Protein AF-A0A5C2S1X7-F1 (afdb_monomer)

Foldseek 3Di:
DDPVVVVVCVVQVKDQDFLAADLQLLQAAFLLPRPQFDPVQSVVLCPDDPLNCLCCPQLVDTTLNSLVVLLVQQPDPQRDLDQPGDRRSSVCCCVRRVDSRSSSNSVSSVSSLVRQFPRNRSVDDALNVPLVVVVVLVVVVVVVVDPPDDDDRPRGYQDDYNVSSIDTNDDDDDDRDNDDPDDDSPPDDDADKDKFKDWDPAPDPPIWIKIWIDRDPPDPLTDIGTDDPVDDRHRVVRRVVNVVSND

Solvent-accessible surface area (backbone atoms only — not comparable to full-atom values): 14442 Å² total; per-residue (Å²): 134,57,79,66,60,54,53,52,37,60,75,38,35,56,40,80,58,69,67,38,55,24,66,67,30,41,28,65,38,50,48,92,73,41,81,79,34,58,59,73,62,49,53,62,68,64,46,91,42,77,50,49,51,39,39,50,72,47,66,57,50,52,26,37,39,45,38,51,58,57,38,55,45,56,69,53,90,73,59,50,98,41,66,84,40,76,28,69,33,39,43,46,37,32,71,79,42,67,40,79,45,39,44,60,39,38,55,54,43,44,59,54,55,73,44,41,40,65,52,56,29,84,85,56,93,54,66,65,79,47,46,65,62,52,49,53,54,50,51,54,53,42,59,76,75,35,85,88,63,79,83,81,83,79,74,59,51,47,68,74,53,62,70,68,36,49,40,65,76,57,81,87,84,86,78,54,66,56,79,86,80,81,74,87,76,76,83,83,77,89,77,76,68,51,62,41,34,46,36,50,59,56,90,46,99,80,26,48,21,22,23,28,30,44,62,54,89,90,38,88,81,44,45,76,44,72,58,59,87,92,47,74,45,24,36,69,49,11,37,54,50,9,54,65,71,68,110

Organism: NCBI:txid1328759

Structure (mmCIF, N/CA/C/O backbone):
data_AF-A0A5C2S1X7-F1
#
_entry.id   AF-A0A5C2S1X7-F1
#
loop_
_atom_site.group_PDB
_atom_site.id
_atom_site.type_symbol
_atom_site.label_atom_id
_atom_site.label_alt_id
_atom_site.label_comp_id
_atom_site.label_asym_id
_atom_site.label_entity_id
_atom_site.label_seq_id
_atom_site.pdbx_PDB_ins_code
_atom_site.Cartn_x
_atom_site.Cartn_y
_atom_site.Cartn_z
_atom_site.occupancy
_atom_site.B_iso_or_equiv
_atom_site.auth_seq_id
_atom_site.auth_comp_id
_atom_site.auth_asym_id
_atom_site.auth_atom_id
_atom_site.pdbx_PDB_model_num
ATOM 1 N N . MET A 1 1 ? 1.836 -15.176 20.889 1.00 52.31 1 MET A N 1
ATOM 2 C CA . MET A 1 1 ? 3.291 -15.181 20.673 1.00 52.31 1 MET A CA 1
ATOM 3 C C . MET A 1 1 ? 3.962 -15.416 22.010 1.00 52.31 1 MET A C 1
ATOM 5 O O . MET A 1 1 ? 3.646 -14.701 22.959 1.00 52.31 1 MET A O 1
ATOM 9 N N . ASN A 1 2 ? 4.792 -16.448 22.116 1.00 42.66 2 ASN A N 1
ATOM 10 C CA . ASN A 1 2 ? 5.596 -16.699 23.314 1.00 42.66 2 ASN A CA 1
ATOM 11 C C . ASN A 1 2 ? 6.889 -15.850 23.276 1.00 42.66 2 ASN A C 1
ATOM 13 O O . ASN A 1 2 ? 7.245 -15.272 22.250 1.00 42.66 2 ASN A O 1
ATOM 17 N N . ALA A 1 3 ? 7.602 -15.747 24.400 1.00 58.62 3 ALA A N 1
ATOM 18 C CA . ALA A 1 3 ? 8.794 -14.896 24.505 1.00 58.62 3 ALA A CA 1
ATOM 19 C C . ALA A 1 3 ? 9.972 -15.344 23.608 1.00 58.62 3 ALA A C 1
ATOM 21 O O . ALA A 1 3 ? 10.865 -14.548 23.323 1.00 58.62 3 ALA A O 1
ATOM 22 N N . PHE A 1 4 ? 9.990 -16.603 23.163 1.00 53.25 4 PHE A N 1
ATOM 23 C CA . PHE A 1 4 ? 11.035 -17.157 22.298 1.00 53.25 4 PHE A CA 1
ATOM 24 C C . PHE A 1 4 ? 10.853 -16.734 20.830 1.00 53.25 4 PHE A C 1
ATOM 26 O O . PHE A 1 4 ? 11.818 -16.362 20.158 1.00 53.25 4 PHE A O 1
ATOM 33 N N . GLU A 1 5 ? 9.607 -16.713 20.356 1.00 67.31 5 GLU A N 1
ATOM 34 C CA . GLU A 1 5 ? 9.236 -16.245 19.014 1.00 67.31 5 GLU A CA 1
ATOM 35 C C . GLU A 1 5 ? 9.607 -14.767 18.808 1.00 67.31 5 GLU A C 1
ATOM 37 O O . GLU A 1 5 ? 10.174 -14.411 17.776 1.00 67.31 5 GLU A O 1
ATOM 42 N N . LEU A 1 6 ? 9.387 -13.919 19.821 1.00 71.12 6 LEU A N 1
ATOM 43 C CA . LEU A 1 6 ? 9.740 -12.493 19.770 1.00 71.12 6 LEU A CA 1
ATOM 44 C C . LEU A 1 6 ? 11.253 -12.266 19.645 1.00 71.12 6 LEU A C 1
ATOM 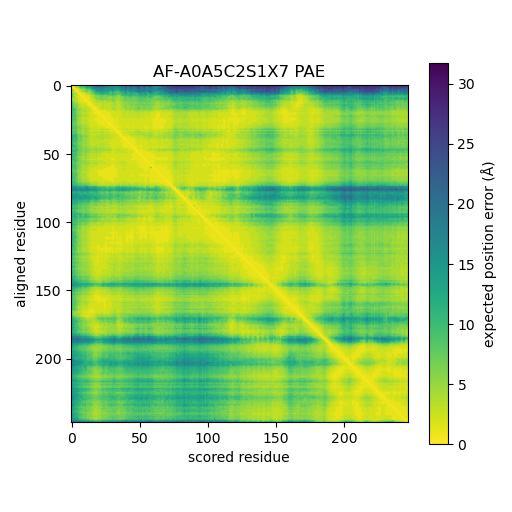46 O O . LEU A 1 6 ? 11.688 -11.516 18.775 1.00 71.12 6 LEU A O 1
ATOM 50 N N . ARG A 1 7 ? 12.064 -12.985 20.433 1.00 77.06 7 ARG A N 1
ATOM 51 C CA . ARG A 1 7 ? 13.536 -12.899 20.352 1.00 77.06 7 ARG A CA 1
ATOM 52 C C . ARG A 1 7 ? 14.070 -13.317 18.986 1.00 77.06 7 ARG A C 1
ATOM 54 O O . ARG A 1 7 ? 15.070 -12.781 18.521 1.00 77.06 7 ARG A O 1
ATOM 61 N N . THR A 1 8 ? 13.412 -14.278 18.343 1.00 83.06 8 THR A N 1
ATOM 62 C CA . THR A 1 8 ? 13.782 -14.732 16.997 1.00 83.06 8 THR A CA 1
ATOM 63 C C . THR A 1 8 ? 13.486 -13.652 15.957 1.00 83.06 8 THR A C 1
ATOM 65 O O . THR A 1 8 ? 14.333 -13.372 15.110 1.00 83.06 8 THR A O 1
ATOM 68 N N . CYS A 1 9 ? 12.327 -12.995 16.060 1.00 84.06 9 CYS A N 1
ATOM 69 C CA . CYS A 1 9 ? 11.961 -11.879 15.186 1.00 84.06 9 CYS A CA 1
ATOM 70 C C . CYS A 1 9 ? 12.939 -10.704 15.320 1.00 84.06 9 CYS A C 1
ATOM 72 O O . CYS A 1 9 ? 13.352 -10.134 14.313 1.00 84.06 9 CYS A O 1
ATOM 74 N N . GLU A 1 10 ? 13.341 -10.369 16.547 1.00 84.62 10 GLU A N 1
ATOM 75 C CA . GLU A 1 10 ? 14.334 -9.322 16.816 1.00 84.62 10 GLU A CA 1
ATOM 76 C C . GLU A 1 10 ? 15.713 -9.695 16.264 1.00 84.62 10 GLU A C 1
ATOM 78 O O . GLU A 1 10 ? 16.326 -8.900 15.555 1.00 84.62 10 GLU A O 1
ATOM 83 N N . LYS A 1 11 ? 16.174 -10.929 16.519 1.00 88.88 11 LYS A N 1
ATOM 84 C CA . LYS A 1 11 ? 17.478 -11.427 16.054 1.00 88.88 11 LYS A CA 1
ATOM 85 C C . LYS A 1 11 ? 17.638 -11.328 14.537 1.00 88.88 11 LYS A C 1
ATOM 87 O O . LYS A 1 11 ? 18.721 -11.003 14.064 1.00 88.88 11 LYS A O 1
ATOM 92 N N . TYR A 1 12 ? 16.584 -11.645 13.788 1.00 90.19 12 TYR A N 1
ATOM 93 C CA . TYR A 1 12 ? 16.609 -11.644 12.324 1.00 90.19 12 TYR A CA 1
ATOM 94 C C . TYR A 1 12 ? 16.050 -10.364 11.704 1.00 90.19 12 TYR A C 1
ATOM 96 O O . TYR A 1 12 ? 15.821 -10.332 10.498 1.00 90.19 12 TYR A O 1
ATOM 104 N N . ASN A 1 13 ? 15.821 -9.329 12.517 1.00 89.50 13 ASN A N 1
ATOM 105 C CA . ASN A 1 13 ? 15.218 -8.064 12.118 1.00 89.50 13 ASN A CA 1
ATOM 106 C C . ASN A 1 13 ? 14.011 -8.265 11.185 1.00 89.50 13 ASN A C 1
ATOM 108 O O . ASN A 1 13 ? 13.970 -7.773 10.058 1.00 89.50 13 ASN A O 1
ATOM 112 N N . LEU A 1 14 ? 13.045 -9.060 11.646 1.00 89.88 14 LEU A N 1
ATOM 113 C CA . LEU A 1 14 ? 11.809 -9.319 10.921 1.00 89.88 14 LEU A CA 1
ATOM 114 C C . LEU A 1 14 ? 10.972 -8.032 10.873 1.00 89.88 14 LEU A C 1
ATOM 116 O O . LEU A 1 14 ? 10.591 -7.491 11.924 1.00 89.88 14 LEU A O 1
ATOM 120 N N . ARG A 1 15 ? 10.668 -7.551 9.666 1.00 88.81 15 ARG A N 1
ATOM 121 C CA . ARG A 1 15 ? 9.854 -6.348 9.434 1.00 88.81 15 ARG A CA 1
ATOM 122 C C . ARG A 1 15 ? 8.882 -6.564 8.278 1.00 88.81 15 ARG A C 1
ATOM 124 O O . ARG A 1 15 ? 9.199 -7.342 7.377 1.00 88.81 15 ARG A O 1
ATOM 131 N N . PRO A 1 16 ? 7.698 -5.934 8.307 1.00 89.00 16 PRO A N 1
ATOM 132 C CA . PRO A 1 16 ? 6.882 -5.845 7.114 1.00 89.00 16 PRO A CA 1
ATOM 133 C C . PRO A 1 16 ? 7.589 -4.930 6.105 1.00 89.00 16 PRO A C 1
ATOM 135 O O . PRO A 1 16 ? 7.833 -3.767 6.406 1.00 89.00 16 PRO A O 1
ATOM 138 N N . GLU A 1 17 ? 7.927 -5.453 4.931 1.00 89.38 17 GLU A N 1
ATOM 139 C CA . GLU A 1 17 ? 8.670 -4.733 3.896 1.00 89.38 17 GLU A CA 1
ATOM 140 C C . GLU A 1 17 ? 7.988 -4.888 2.540 1.00 89.38 17 GLU A C 1
ATOM 142 O O . GLU A 1 17 ? 7.665 -5.991 2.090 1.00 89.38 17 GLU A O 1
ATOM 147 N N . GLY A 1 18 ? 7.775 -3.752 1.885 1.00 90.75 18 GLY A N 1
ATOM 148 C CA . GLY A 1 18 ? 7.074 -3.662 0.614 1.00 90.75 18 GLY A CA 1
ATOM 149 C C . GLY A 1 18 ? 6.772 -2.216 0.237 1.00 90.75 18 GLY A C 1
ATOM 150 O O . GLY A 1 18 ? 6.670 -1.327 1.092 1.00 90.75 18 GLY A O 1
ATOM 151 N N . ILE A 1 19 ? 6.627 -1.981 -1.066 1.00 93.06 19 ILE A N 1
ATOM 152 C CA . ILE A 1 19 ? 6.236 -0.672 -1.600 1.00 93.06 19 ILE A CA 1
ATOM 153 C C . ILE A 1 19 ? 4.756 -0.419 -1.285 1.00 93.06 19 ILE A C 1
ATOM 155 O O . ILE A 1 19 ? 4.421 0.614 -0.707 1.00 93.06 19 ILE A O 1
ATOM 159 N N . ALA A 1 20 ? 3.896 -1.392 -1.597 1.00 95.75 20 ALA A N 1
ATOM 160 C CA . ALA A 1 20 ? 2.469 -1.379 -1.298 1.00 95.75 20 ALA A CA 1
ATOM 161 C C . ALA A 1 20 ? 1.962 -2.785 -0.948 1.00 95.75 20 ALA A C 1
ATOM 163 O O . ALA A 1 20 ? 2.575 -3.794 -1.306 1.00 95.75 20 ALA A O 1
ATOM 164 N N . PHE A 1 21 ? 0.817 -2.855 -0.271 1.00 95.81 21 PHE A N 1
ATOM 165 C CA . PHE A 1 21 ? 0.207 -4.108 0.167 1.00 95.81 21 PHE A CA 1
ATOM 166 C C . PHE A 1 21 ? -1.257 -4.170 -0.254 1.00 95.81 21 PHE A C 1
ATOM 168 O O . PHE A 1 21 ? -1.959 -3.161 -0.274 1.00 95.81 21 PHE A O 1
ATOM 175 N N . SER A 1 22 ? -1.731 -5.374 -0.566 1.00 96.19 22 SER A N 1
ATOM 176 C CA . SER A 1 22 ? -3.148 -5.602 -0.841 1.00 96.19 22 SER A CA 1
ATOM 177 C C . SER A 1 22 ? -4.020 -5.228 0.362 1.00 96.19 22 SER A C 1
ATOM 179 O O . SER A 1 22 ? -3.591 -5.299 1.519 1.00 96.19 22 SER A O 1
ATOM 181 N N . ARG A 1 23 ? -5.287 -4.885 0.098 1.00 95.44 23 ARG A N 1
ATOM 182 C CA . ARG A 1 23 ? -6.260 -4.557 1.152 1.00 95.44 23 ARG A CA 1
ATOM 183 C C . ARG A 1 23 ? -6.410 -5.675 2.169 1.00 95.44 23 ARG A C 1
ATOM 185 O O . ARG A 1 23 ? -6.520 -5.388 3.356 1.00 95.44 23 ARG A O 1
ATOM 192 N N . ASP A 1 24 ? -6.370 -6.923 1.723 1.00 96.50 24 ASP A N 1
ATOM 193 C CA . ASP A 1 24 ? -6.496 -8.082 2.602 1.00 96.50 24 ASP A CA 1
ATOM 194 C C . ASP A 1 24 ? -5.349 -8.150 3.612 1.00 96.50 24 ASP A C 1
ATOM 196 O O . ASP A 1 24 ? -5.589 -8.361 4.804 1.00 96.50 24 ASP A O 1
ATOM 200 N N . ILE A 1 25 ? -4.116 -7.878 3.171 1.00 96.75 25 ILE A N 1
ATOM 201 C CA . ILE A 1 25 ? -2.950 -7.783 4.057 1.00 96.75 25 ILE A CA 1
ATOM 202 C C . ILE A 1 25 ? -3.122 -6.621 5.035 1.00 96.75 25 ILE A C 1
ATOM 204 O O . ILE A 1 25 ? -3.069 -6.844 6.245 1.00 96.75 25 ILE A O 1
ATOM 208 N N . VAL A 1 26 ? -3.381 -5.407 4.534 1.00 96.81 26 VAL A N 1
ATOM 209 C CA . VAL A 1 26 ? -3.517 -4.199 5.370 1.00 96.81 26 VAL A CA 1
ATOM 210 C C . VAL A 1 26 ? -4.592 -4.395 6.440 1.00 96.81 26 VAL A C 1
ATOM 212 O O . VAL A 1 26 ? -4.354 -4.151 7.621 1.00 96.81 26 VAL A O 1
ATOM 215 N N . ARG A 1 27 ? -5.763 -4.909 6.054 1.00 97.69 27 ARG A N 1
ATOM 216 C CA . ARG A 1 27 ? -6.891 -5.154 6.962 1.00 97.69 27 ARG A CA 1
ATOM 217 C C . ARG A 1 27 ? -6.605 -6.256 7.977 1.00 97.69 27 ARG A C 1
ATOM 219 O O . ARG A 1 27 ? -7.159 -6.204 9.070 1.00 97.69 27 ARG A O 1
ATOM 226 N N . SER A 1 28 ? -5.753 -7.222 7.650 1.00 97.06 28 SER A N 1
ATOM 227 C CA . SER A 1 28 ? -5.394 -8.326 8.549 1.00 97.06 28 SER A CA 1
ATOM 228 C C . SER A 1 28 ? -4.356 -7.937 9.607 1.00 97.06 28 SER A C 1
ATOM 230 O O . SER A 1 28 ? -4.154 -8.683 10.570 1.00 97.06 28 SER A O 1
ATOM 232 N N . MET A 1 29 ? -3.710 -6.773 9.471 1.00 95.62 29 MET A N 1
ATOM 233 C CA . MET A 1 29 ? -2.720 -6.295 10.437 1.00 95.62 29 MET A CA 1
ATOM 234 C C . MET A 1 29 ? -3.344 -6.039 11.819 1.00 95.62 29 MET A C 1
ATOM 236 O O . MET A 1 29 ? -4.487 -5.582 11.919 1.00 95.62 29 MET A O 1
ATOM 240 N N . PRO A 1 30 ? -2.615 -6.296 12.920 1.00 95.38 30 PRO A N 1
ATOM 241 C CA . PRO A 1 30 ? -3.100 -6.009 14.266 1.00 95.38 30 PRO A CA 1
ATOM 242 C C . PRO A 1 30 ? -3.168 -4.496 14.506 1.00 95.38 30 PRO A C 1
ATOM 244 O O . PRO A 1 30 ? -2.178 -3.796 14.320 1.00 95.38 30 PRO A O 1
ATOM 247 N N . MET A 1 31 ? -4.302 -3.986 14.995 1.00 96.75 31 MET A N 1
ATOM 248 C CA . MET A 1 31 ? -4.462 -2.542 15.231 1.00 96.75 31 MET A CA 1
ATOM 249 C C . MET A 1 31 ? -3.829 -2.089 16.552 1.00 96.75 31 MET A C 1
ATOM 251 O O . MET A 1 31 ? -3.104 -1.101 16.610 1.00 96.75 31 MET A O 1
ATOM 255 N N . TRP A 1 32 ? -4.098 -2.810 17.646 1.00 94.88 32 TRP A N 1
ATOM 256 C CA . TRP A 1 32 ? -3.699 -2.379 18.997 1.00 94.88 32 TRP A CA 1
ATOM 257 C C . TRP A 1 32 ? -2.190 -2.237 19.192 1.00 94.88 32 TRP A C 1
ATOM 259 O O . TRP A 1 32 ? -1.758 -1.469 20.049 1.00 94.88 32 TRP A O 1
ATOM 269 N N . PHE A 1 33 ? -1.423 -3.012 18.429 1.00 88.62 33 PHE A N 1
ATOM 270 C CA . PHE A 1 33 ? 0.034 -3.078 18.473 1.00 88.62 33 PHE A CA 1
ATOM 271 C C . PHE A 1 33 ? 0.612 -2.918 17.067 1.00 88.62 33 PHE A C 1
ATOM 273 O O . PHE A 1 33 ? 1.620 -3.544 16.741 1.00 88.62 33 PHE A O 1
ATOM 280 N N . HIS A 1 34 ? -0.071 -2.151 16.211 1.00 92.12 34 HIS A N 1
ATOM 281 C CA . HIS A 1 34 ? 0.411 -1.899 14.863 1.00 92.12 34 HIS A CA 1
ATOM 282 C C . HIS A 1 34 ? 1.825 -1.316 14.947 1.00 92.12 34 HIS A C 1
ATOM 284 O O . HIS A 1 34 ? 2.068 -0.387 15.715 1.00 92.12 34 HIS A O 1
ATOM 290 N N . ARG A 1 35 ? 2.774 -1.889 14.207 1.00 87.44 35 ARG A N 1
ATOM 291 C CA . ARG A 1 35 ? 4.191 -1.515 14.333 1.00 87.44 35 ARG A CA 1
ATOM 292 C C . ARG A 1 35 ? 4.476 -0.126 13.764 1.00 87.44 35 ARG A C 1
ATOM 294 O O . ARG A 1 35 ? 5.296 0.599 14.306 1.00 87.44 35 ARG A O 1
ATOM 301 N N . GLU A 1 36 ? 3.747 0.232 12.712 1.00 90.69 36 GLU A N 1
ATOM 302 C CA . GLU A 1 36 ? 4.016 1.418 11.889 1.00 90.69 36 GLU A CA 1
ATOM 303 C C . GLU A 1 36 ? 3.210 2.665 12.291 1.00 90.69 36 GLU A C 1
ATOM 305 O O . GLU A 1 36 ? 3.138 3.627 11.535 1.00 90.69 36 GLU A O 1
ATOM 310 N N . ILE A 1 37 ? 2.570 2.658 13.467 1.00 91.69 37 ILE A N 1
ATOM 311 C CA . ILE A 1 37 ? 1.871 3.840 14.001 1.00 91.69 37 ILE A CA 1
ATOM 312 C C . ILE A 1 37 ? 2.723 4.563 15.044 1.00 91.69 37 ILE A C 1
ATOM 314 O O . ILE A 1 37 ? 3.627 3.988 15.644 1.00 91.69 37 ILE A O 1
ATOM 318 N N . ASP A 1 38 ? 2.375 5.819 15.326 1.00 89.75 38 ASP A N 1
ATOM 319 C CA . ASP A 1 38 ? 2.954 6.601 16.425 1.00 89.75 38 ASP A CA 1
ATOM 320 C C . ASP A 1 38 ? 2.698 5.905 17.780 1.00 89.75 38 ASP A C 1
ATOM 322 O O . ASP A 1 38 ? 1.616 6.004 18.374 1.00 89.75 38 ASP A O 1
ATOM 326 N N . GLU A 1 39 ? 3.701 5.164 18.261 1.00 90.06 39 GLU A N 1
ATOM 327 C CA . GLU A 1 39 ? 3.606 4.319 19.454 1.00 90.06 39 GLU A CA 1
ATOM 328 C C . GLU A 1 39 ? 3.221 5.116 20.723 1.00 90.06 39 GLU A C 1
ATOM 330 O O . GLU A 1 39 ? 2.352 4.657 21.477 1.00 90.06 39 GLU A O 1
ATOM 335 N N . PRO A 1 40 ? 3.786 6.310 21.015 1.00 93.88 40 PRO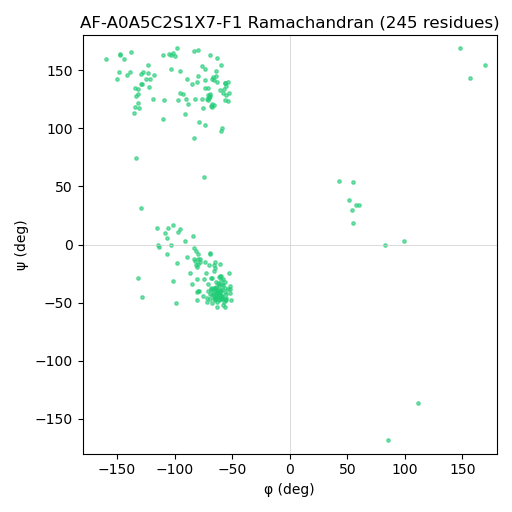 A N 1
ATOM 336 C CA . PRO A 1 40 ? 3.310 7.149 22.118 1.00 93.88 40 PRO A CA 1
ATOM 337 C C . PRO A 1 40 ? 1.811 7.481 22.053 1.00 93.88 40 PRO A C 1
ATOM 339 O O . PRO A 1 40 ? 1.101 7.329 23.061 1.00 93.88 40 PRO A O 1
ATOM 342 N N . LYS A 1 41 ? 1.301 7.909 20.889 1.00 95.44 41 LYS A N 1
ATOM 343 C CA . LYS A 1 41 ? -0.128 8.228 20.721 1.00 95.44 41 LYS A CA 1
ATOM 344 C C . LYS A 1 41 ? -0.995 6.977 20.833 1.00 95.44 41 LYS A C 1
ATOM 346 O O . LYS A 1 41 ? -2.000 6.999 21.551 1.00 95.44 41 LYS A O 1
ATOM 351 N N . ALA A 1 42 ? -0.574 5.877 20.216 1.00 94.50 42 ALA A N 1
ATOM 352 C CA . ALA A 1 42 ? -1.270 4.598 20.277 1.00 94.50 42 ALA A CA 1
ATOM 353 C C . ALA A 1 42 ? -1.393 4.087 21.719 1.00 94.50 42 ALA A C 1
ATOM 355 O O . ALA A 1 42 ? -2.491 3.75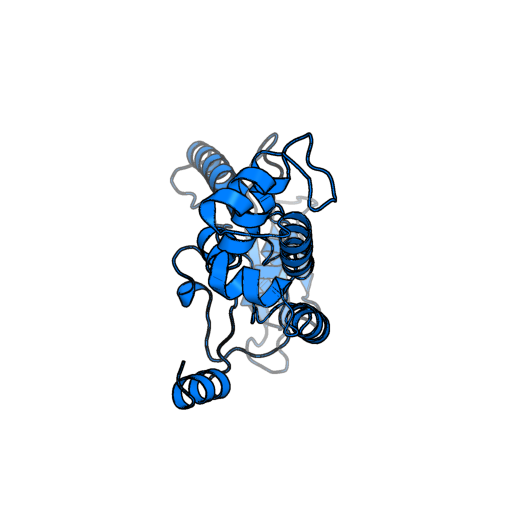4 22.173 1.00 94.50 42 ALA A O 1
ATOM 356 N N . ARG A 1 43 ? -0.300 4.125 22.496 1.00 94.25 43 ARG A N 1
ATOM 357 C CA . ARG A 1 43 ? -0.304 3.751 23.922 1.00 94.25 43 ARG A CA 1
ATOM 358 C C . ARG A 1 43 ? -1.261 4.611 24.741 1.00 94.25 43 ARG A C 1
ATOM 360 O O . ARG A 1 43 ? -1.966 4.087 25.604 1.00 94.25 43 ARG A O 1
ATOM 367 N N . LYS A 1 44 ? -1.337 5.919 24.466 1.00 95.44 44 LYS A N 1
ATOM 368 C CA . LYS A 1 44 ? -2.298 6.822 25.122 1.00 95.44 44 LYS A CA 1
ATOM 369 C C . LYS A 1 44 ? -3.745 6.432 24.806 1.00 95.44 44 LYS A C 1
ATOM 371 O O . LYS A 1 44 ? -4.566 6.386 25.724 1.00 95.44 44 LYS A O 1
ATOM 376 N N . LEU A 1 45 ? -4.054 6.117 23.546 1.00 95.75 45 LEU A N 1
ATOM 377 C CA . LEU A 1 45 ? -5.381 5.643 23.135 1.00 95.75 45 LEU A CA 1
ATOM 378 C C . LEU A 1 45 ? -5.708 4.245 23.676 1.00 95.75 45 LEU A C 1
ATOM 380 O O . LEU A 1 45 ? -6.878 3.957 23.934 1.00 95.75 45 LEU A O 1
ATOM 384 N N . ALA A 1 46 ? -4.703 3.399 23.896 1.00 95.25 46 ALA A N 1
ATOM 385 C CA . ALA A 1 46 ? -4.860 2.046 24.424 1.00 95.25 46 ALA A CA 1
ATOM 386 C C . ALA A 1 46 ? -4.973 1.981 25.958 1.00 95.25 46 ALA A C 1
ATOM 388 O O . ALA A 1 46 ? -5.184 0.896 26.502 1.00 95.25 46 ALA A O 1
ATOM 389 N N . ARG A 1 47 ? -4.852 3.114 26.671 1.00 95.19 47 ARG A N 1
ATOM 390 C CA . ARG A 1 47 ? -4.996 3.152 28.136 1.00 95.19 47 ARG A CA 1
ATOM 391 C C . ARG A 1 47 ? -6.340 2.571 28.576 1.00 95.19 47 ARG A C 1
ATOM 393 O O . ARG A 1 47 ? -7.392 2.896 28.013 1.00 95.19 47 ARG A O 1
ATOM 400 N N . VAL A 1 48 ? -6.285 1.748 29.625 1.00 95.25 48 VAL A N 1
ATOM 401 C CA . VAL A 1 48 ? -7.449 1.063 30.197 1.00 95.25 48 VAL A CA 1
ATOM 402 C C . VAL A 1 48 ? -8.540 2.080 30.520 1.00 95.25 48 VAL A C 1
ATOM 404 O O . VAL A 1 48 ? -8.327 3.068 31.220 1.00 95.25 48 VAL A O 1
ATOM 407 N N . SER A 1 49 ? -9.714 1.854 29.948 1.00 96.62 49 SER A N 1
ATOM 408 C CA . SER A 1 49 ? -10.904 2.681 30.114 1.00 96.62 49 SER A CA 1
ATOM 409 C C . SER A 1 49 ? -12.122 1.853 29.730 1.00 96.62 49 SER A C 1
ATOM 411 O O . SER A 1 49 ? -11.993 0.900 28.963 1.00 96.62 49 SER A O 1
ATOM 413 N N . LYS A 1 50 ? -13.318 2.251 30.182 1.00 96.25 50 LYS A N 1
ATOM 414 C CA . LYS A 1 50 ? -14.572 1.570 29.808 1.00 96.25 50 LYS A CA 1
ATOM 415 C C . LYS A 1 50 ? -14.722 1.418 28.290 1.00 96.25 50 LYS A C 1
ATOM 417 O O . LYS A 1 50 ? -15.211 0.395 27.830 1.00 96.25 50 LYS A O 1
ATOM 422 N N . VAL A 1 51 ? -14.266 2.412 27.523 1.00 96.69 51 VAL A N 1
ATOM 423 C CA . VAL A 1 51 ? -14.285 2.382 26.054 1.00 96.69 51 VAL A CA 1
ATOM 424 C C . VAL A 1 51 ? -13.318 1.333 25.510 1.00 96.69 51 VAL A C 1
ATOM 426 O O . VAL A 1 51 ? -13.731 0.500 24.717 1.00 96.69 51 VAL A O 1
ATOM 429 N N . VAL A 1 52 ? -12.056 1.326 25.950 1.00 96.94 52 VAL A N 1
ATOM 430 C CA . VAL A 1 52 ? -11.062 0.343 25.477 1.00 96.94 52 VAL A CA 1
ATOM 431 C C . VAL A 1 52 ? -11.461 -1.083 25.857 1.00 96.94 52 VAL A C 1
ATOM 433 O O . VAL A 1 52 ? -11.383 -1.974 25.016 1.00 96.94 52 VAL A O 1
ATOM 436 N N . THR A 1 53 ? -11.952 -1.293 27.079 1.00 97.31 53 THR A N 1
ATOM 437 C CA . THR A 1 53 ? -12.503 -2.582 27.518 1.00 97.31 53 THR A CA 1
ATOM 438 C C . THR A 1 53 ? -13.679 -2.999 26.635 1.00 97.31 53 THR A C 1
ATOM 440 O O . THR A 1 53 ? -13.698 -4.115 26.133 1.00 97.31 53 THR A O 1
ATOM 443 N N . CYS A 1 54 ? -14.613 -2.086 26.341 1.00 97.62 54 CYS A N 1
ATOM 444 C CA . CYS A 1 54 ? -15.738 -2.359 25.442 1.00 97.62 54 CYS A CA 1
ATOM 445 C C . CYS A 1 54 ? -15.272 -2.734 24.024 1.00 97.62 54 CYS A C 1
ATOM 447 O O . CYS A 1 54 ? -15.743 -3.722 23.464 1.00 97.62 54 CYS A O 1
ATOM 449 N N . LEU A 1 55 ? -14.311 -1.997 23.457 1.00 97.62 55 LEU A N 1
ATOM 450 C CA . LEU A 1 55 ? -13.760 -2.293 22.133 1.00 97.62 55 LEU A CA 1
ATOM 451 C C . LEU A 1 55 ? -13.107 -3.683 22.072 1.00 97.62 55 LEU A C 1
ATOM 453 O O . LEU A 1 55 ? -13.271 -4.383 21.077 1.00 97.62 55 LEU A O 1
ATOM 457 N N . ARG A 1 56 ? -12.397 -4.094 23.131 1.00 96.81 56 ARG A N 1
ATOM 458 C CA . ARG A 1 56 ? -11.680 -5.379 23.185 1.00 96.81 56 ARG A CA 1
ATOM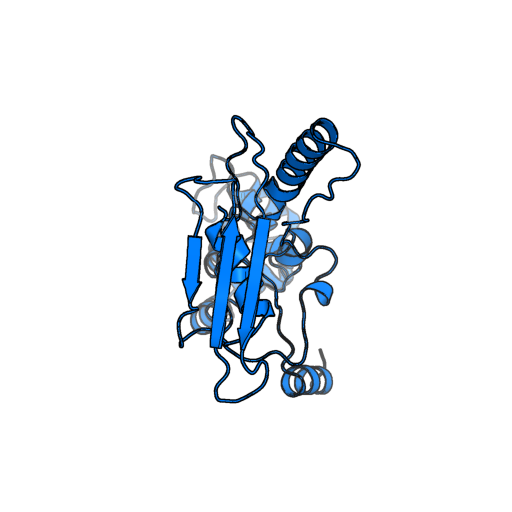 459 C C . ARG A 1 56 ? -12.567 -6.571 23.521 1.00 96.81 56 ARG A C 1
ATOM 461 O O . ARG A 1 56 ? -12.380 -7.629 22.937 1.00 96.81 56 ARG A O 1
ATOM 468 N N . GLU A 1 57 ? -13.492 -6.417 24.462 1.00 96.06 57 GLU A N 1
ATOM 469 C CA . GLU A 1 57 ? -14.237 -7.541 25.047 1.00 96.06 57 GLU A CA 1
ATOM 470 C C . GLU A 1 57 ? -15.651 -7.682 24.483 1.00 96.06 57 GLU A C 1
ATOM 472 O O . GLU A 1 57 ? -16.152 -8.795 24.377 1.00 96.06 57 GLU A O 1
ATOM 477 N N . LYS A 1 58 ? -16.294 -6.569 24.103 1.00 95.56 58 LYS A N 1
ATOM 478 C CA . LYS A 1 58 ? -17.662 -6.579 23.561 1.00 95.56 58 LYS A CA 1
ATOM 479 C C . LYS A 1 58 ? -17.674 -6.504 22.042 1.00 95.56 58 LYS A C 1
ATOM 481 O O . LYS A 1 58 ? -18.319 -7.314 21.392 1.00 95.56 58 LYS A O 1
ATOM 486 N N . HIS A 1 59 ? -16.950 -5.537 21.478 1.00 96.00 59 HIS A N 1
ATOM 487 C CA . HIS A 1 59 ? -16.835 -5.390 20.024 1.00 96.00 59 HIS A CA 1
ATOM 488 C C . HIS A 1 59 ? -15.770 -6.304 19.409 1.00 96.00 59 HIS A C 1
ATOM 490 O O . HIS A 1 59 ? -15.759 -6.461 18.195 1.00 96.00 59 HIS A O 1
ATOM 496 N N . LEU A 1 60 ? -14.905 -6.913 20.232 1.00 96.69 60 LEU A N 1
ATOM 497 C CA . LEU A 1 60 ? -13.879 -7.875 19.817 1.00 96.69 60 LEU A CA 1
ATOM 498 C C . LEU A 1 60 ? -12.940 -7.356 18.716 1.00 96.69 60 LEU A C 1
ATOM 500 O O . LEU A 1 60 ? -12.418 -8.147 17.935 1.00 96.69 60 LEU A O 1
ATOM 504 N N . LEU A 1 61 ? -12.691 -6.043 18.662 1.00 97.69 61 LEU A N 1
ATOM 505 C CA . LEU A 1 61 ? -11.852 -5.462 17.616 1.00 97.69 61 LEU A CA 1
ATOM 506 C C . LEU A 1 61 ? -10.390 -5.860 17.825 1.00 97.69 61 LEU A C 1
ATOM 508 O O . LEU A 1 61 ? -9.832 -5.620 18.903 1.00 97.69 61 LEU A O 1
ATOM 512 N N . ARG A 1 62 ? -9.752 -6.433 16.802 1.00 97.25 62 ARG A N 1
ATOM 513 C CA . ARG A 1 62 ? -8.353 -6.892 16.855 1.00 97.25 62 ARG A CA 1
ATOM 514 C C . ARG A 1 62 ? -7.521 -6.341 15.705 1.00 97.25 62 ARG A C 1
ATOM 516 O O . ARG A 1 62 ? -6.396 -5.891 15.935 1.00 97.25 62 ARG A O 1
ATOM 523 N N . THR A 1 63 ? -8.072 -6.382 14.501 1.00 98.19 63 THR A N 1
ATOM 524 C CA . THR A 1 63 ? -7.376 -6.060 13.255 1.00 98.19 63 THR A CA 1
ATOM 525 C C . THR A 1 63 ? -7.719 -4.662 12.751 1.00 98.19 63 THR A C 1
ATOM 527 O O . THR A 1 63 ? -8.699 -4.052 13.181 1.00 98.19 63 THR A O 1
ATOM 530 N N . VAL A 1 64 ? -6.921 -4.146 11.820 1.00 98.25 64 VAL A N 1
ATOM 531 C CA . VAL A 1 64 ? -7.217 -2.900 11.105 1.00 98.25 64 VAL A CA 1
ATOM 532 C C . VAL A 1 64 ? -8.592 -2.975 10.429 1.00 98.25 64 VAL A C 1
ATOM 534 O O . VAL A 1 64 ? -9.389 -2.045 10.557 1.00 98.25 64 VAL A O 1
ATOM 537 N N . GLY A 1 65 ? -8.914 -4.112 9.807 1.00 98.25 65 GLY A N 1
ATOM 538 C CA . GLY A 1 65 ? -10.203 -4.365 9.168 1.00 98.25 65 GLY A CA 1
ATOM 539 C C . GLY A 1 65 ? -11.379 -4.376 10.146 1.00 98.25 65 GLY A C 1
ATOM 540 O O . GLY A 1 65 ? -12.446 -3.865 9.807 1.00 98.25 65 GLY A O 1
ATOM 541 N N . ASP A 1 66 ? -11.199 -4.886 11.370 1.00 98.12 66 ASP A N 1
ATOM 542 C CA . ASP A 1 66 ? -12.246 -4.839 12.404 1.00 98.12 66 ASP A CA 1
ATOM 543 C C . ASP A 1 66 ? -12.582 -3.392 12.773 1.00 98.12 66 ASP A C 1
ATOM 545 O O . ASP A 1 66 ? -13.751 -3.019 12.872 1.00 98.12 66 ASP A O 1
ATOM 549 N N . PHE A 1 67 ? -11.552 -2.564 12.964 1.00 98.38 67 PHE A N 1
ATOM 550 C CA . PHE A 1 67 ? -11.720 -1.147 13.279 1.00 98.38 67 PHE A CA 1
ATOM 551 C C . PHE A 1 67 ? -12.365 -0.395 12.117 1.00 98.38 67 PHE A C 1
ATOM 553 O O . PHE A 1 67 ? -13.300 0.373 12.335 1.00 98.38 67 PHE A O 1
ATOM 560 N N . GLU A 1 68 ? -11.900 -0.623 10.891 1.00 97.88 68 GLU A N 1
ATOM 561 C CA . GLU A 1 68 ? -12.466 -0.006 9.694 1.00 97.88 68 GLU A CA 1
ATOM 562 C C . GLU A 1 68 ? -13.957 -0.343 9.540 1.00 97.88 68 GLU A C 1
ATOM 564 O O . GLU A 1 68 ? -14.788 0.566 9.454 1.00 97.88 68 GLU A O 1
ATOM 569 N N . ASN A 1 69 ? -14.302 -1.633 9.590 1.00 96.12 69 ASN A N 1
ATOM 570 C CA . ASN A 1 69 ? -15.682 -2.113 9.511 1.00 96.12 69 ASN A CA 1
ATOM 571 C C . ASN A 1 69 ? -16.540 -1.573 10.653 1.00 96.12 69 ASN A C 1
ATOM 573 O O . ASN A 1 69 ? -17.696 -1.206 10.458 1.00 96.12 69 ASN A O 1
ATOM 577 N N . PHE A 1 70 ? -15.996 -1.527 11.869 1.00 95.81 70 PHE A N 1
ATOM 578 C CA . PHE A 1 70 ? -16.732 -1.002 13.007 1.00 95.81 70 PHE A CA 1
ATOM 579 C C . PHE A 1 70 ? -17.090 0.465 12.791 1.00 95.81 70 PHE A C 1
ATOM 581 O O . PHE A 1 70 ? -18.247 0.837 12.972 1.00 95.81 70 PHE A O 1
ATOM 588 N N . VAL A 1 71 ? -16.124 1.288 12.377 1.00 95.50 71 VAL A N 1
ATOM 589 C CA . VAL A 1 71 ? -16.341 2.727 12.232 1.00 95.50 71 VAL A CA 1
ATOM 590 C C . VAL A 1 71 ? -17.187 3.061 10.994 1.00 95.50 71 VAL A C 1
ATOM 592 O O . VAL A 1 71 ? -17.955 4.022 11.039 1.00 95.50 71 VAL A O 1
ATOM 595 N N . SER A 1 72 ? -17.137 2.264 9.920 1.00 92.81 72 SER A N 1
ATOM 596 C CA . SER A 1 72 ? -17.974 2.485 8.728 1.00 92.81 72 SER A CA 1
ATOM 597 C C . SER A 1 72 ? -19.479 2.451 9.037 1.00 92.81 72 SER A C 1
ATOM 599 O O . SER A 1 72 ? -20.234 3.240 8.467 1.00 92.81 72 SER A O 1
ATOM 601 N N . ASN A 1 73 ? -19.907 1.667 10.035 1.00 89.88 73 ASN A N 1
ATOM 602 C CA . ASN A 1 73 ? -21.296 1.638 10.519 1.00 89.88 73 ASN A CA 1
ATOM 603 C C . ASN A 1 73 ? -21.798 2.989 11.068 1.00 89.88 73 ASN A C 1
ATOM 605 O O . ASN A 1 73 ? -23.005 3.191 11.223 1.00 89.88 73 ASN A O 1
ATOM 609 N N . PHE A 1 74 ? -20.890 3.917 11.382 1.00 89.56 74 PHE A N 1
ATOM 610 C CA . PHE A 1 74 ? -21.201 5.236 11.938 1.00 89.56 74 PHE A CA 1
ATOM 611 C C . PHE A 1 74 ? -21.102 6.367 10.906 1.00 89.56 74 PHE A C 1
ATOM 613 O O . PHE A 1 74 ? -21.402 7.509 11.244 1.00 89.56 74 PHE A O 1
ATOM 620 N N . ASN A 1 75 ? -20.745 6.063 9.652 1.00 84.12 75 ASN A N 1
ATOM 621 C CA . ASN A 1 75 ? -20.657 7.050 8.571 1.00 84.12 75 ASN A CA 1
ATOM 622 C C . ASN A 1 75 ? -22.027 7.413 7.958 1.00 84.12 75 ASN A C 1
ATOM 624 O O . ASN A 1 75 ? -22.106 8.317 7.130 1.00 84.12 75 ASN A O 1
ATOM 628 N N . ALA A 1 76 ? -23.105 6.713 8.326 1.00 75.50 76 ALA A N 1
ATOM 629 C CA . ALA A 1 76 ? -24.434 6.973 7.782 1.00 75.50 76 ALA A CA 1
ATOM 630 C C . ALA A 1 76 ? -24.964 8.368 8.189 1.00 75.50 76 ALA A C 1
ATOM 632 O O . ALA A 1 76 ? -24.789 8.782 9.345 1.00 75.50 76 ALA A O 1
ATOM 633 N N . PRO A 1 77 ? -25.670 9.078 7.285 1.00 73.00 77 PRO A N 1
ATOM 634 C CA . PRO A 1 77 ? -26.298 10.353 7.613 1.00 73.00 77 PRO A CA 1
ATOM 635 C C . PRO A 1 77 ? -27.268 10.190 8.795 1.00 73.00 77 PRO A C 1
ATOM 637 O O . PRO A 1 77 ? -28.052 9.243 8.858 1.00 73.00 77 PRO A O 1
ATOM 640 N N . GLY A 1 78 ? -27.188 11.106 9.764 1.00 78.81 78 GLY A N 1
ATOM 641 C CA . GLY A 1 78 ? -28.006 11.081 10.984 1.00 78.81 78 GLY A CA 1
ATOM 642 C C . GLY A 1 78 ? -27.315 10.515 12.232 1.00 78.81 78 GLY A C 1
ATOM 643 O O . GLY A 1 78 ? -27.945 10.439 13.292 1.00 78.81 78 GLY A O 1
ATOM 644 N N . HIS A 1 79 ? -26.031 10.143 12.159 1.00 85.94 79 HIS A N 1
ATOM 645 C CA . HIS A 1 79 ? -25.239 9.957 13.375 1.00 85.94 79 HIS A CA 1
ATOM 646 C C . HIS A 1 79 ? -25.117 11.283 14.145 1.00 85.94 79 HIS A C 1
ATOM 648 O O . HIS A 1 79 ? -24.956 12.353 13.567 1.00 85.94 79 HIS A O 1
ATOM 654 N N . LEU A 1 80 ? -25.212 11.197 15.471 1.00 85.12 80 LEU A N 1
ATOM 655 C CA . LEU A 1 80 ? -25.071 12.325 16.383 1.00 85.12 80 LEU A CA 1
ATOM 656 C C . LEU A 1 80 ? -24.061 11.928 17.448 1.00 85.12 80 LEU A C 1
ATOM 658 O O . LEU A 1 80 ? -24.150 10.823 17.987 1.00 85.12 80 LEU A O 1
ATOM 662 N N . GLU A 1 81 ? -23.170 12.846 17.801 1.00 84.12 81 GLU A N 1
ATOM 663 C CA . GLU A 1 81 ? -22.108 12.631 18.786 1.00 84.12 81 GLU A CA 1
ATOM 664 C C . GLU A 1 81 ? -22.630 12.618 20.235 1.00 84.12 81 GLU A C 1
ATOM 666 O O . GLU A 1 81 ? -22.243 13.429 21.076 1.00 84.12 81 GLU A O 1
ATOM 671 N N . ARG A 1 82 ? -23.569 11.717 20.528 1.00 84.19 82 ARG A N 1
ATOM 672 C CA . ARG A 1 82 ? -24.191 11.561 21.845 1.00 84.19 82 ARG A CA 1
ATOM 673 C C . ARG A 1 82 ? -24.571 10.109 22.113 1.00 84.19 82 ARG A C 1
ATOM 675 O O . ARG A 1 82 ? -25.041 9.404 21.220 1.00 84.19 82 ARG A O 1
ATOM 682 N N . ALA A 1 83 ? -24.525 9.710 23.382 1.00 77.12 83 ALA A N 1
ATOM 683 C CA . ALA A 1 83 ? -24.871 8.354 23.822 1.00 77.12 83 ALA A CA 1
ATOM 684 C C . ALA A 1 83 ? -26.304 7.922 23.448 1.00 77.12 83 ALA A C 1
ATOM 686 O O . ALA A 1 83 ? -26.581 6.744 23.207 1.00 77.12 83 ALA A O 1
ATOM 687 N N . SER A 1 84 ? -27.236 8.874 23.361 1.00 84.81 84 SER A N 1
ATOM 688 C CA . SER A 1 84 ? -28.636 8.638 22.990 1.00 84.81 84 SER A CA 1
ATOM 689 C C . SER A 1 84 ? -28.883 8.582 21.478 1.00 84.81 84 SER A C 1
ATOM 691 O O . SER A 1 84 ? -30.038 8.514 21.057 1.00 84.81 84 SER A O 1
ATOM 693 N N . CYS A 1 85 ? -27.832 8.597 20.647 1.00 89.50 85 CYS A N 1
ATOM 694 C CA . CYS A 1 85 ? -27.975 8.460 19.203 1.00 89.50 85 CYS A CA 1
ATOM 695 C C . CYS A 1 85 ? -28.723 7.162 18.841 1.00 89.50 85 CYS A C 1
ATOM 697 O O . CYS A 1 85 ? -28.524 6.106 19.459 1.00 89.50 85 CYS A O 1
ATOM 699 N N . LYS A 1 86 ? -29.608 7.288 17.845 1.00 88.50 86 LYS A N 1
ATOM 700 C CA . LYS A 1 86 ? -30.486 6.232 17.326 1.00 88.50 86 LYS A CA 1
ATOM 701 C C . LYS A 1 86 ? -30.170 5.864 15.870 1.00 88.50 86 LYS A C 1
ATOM 703 O O . LYS A 1 86 ? -30.993 5.227 15.226 1.00 88.50 86 LYS A O 1
ATOM 708 N N . CYS A 1 87 ? -29.017 6.281 15.334 1.00 90.62 87 CYS A N 1
ATOM 709 C CA . CYS A 1 87 ? -28.612 5.862 13.992 1.00 90.62 87 CYS A CA 1
ATOM 710 C C . CYS A 1 87 ? -28.403 4.339 13.939 1.00 90.62 87 CYS A C 1
ATOM 712 O O . CYS A 1 87 ? -28.193 3.706 14.980 1.00 90.62 87 CYS A O 1
ATOM 714 N N . GLY A 1 88 ? -28.420 3.770 12.730 1.00 88.94 88 GLY A N 1
ATOM 715 C CA . GLY A 1 88 ? -28.252 2.330 12.513 1.00 88.94 88 GLY A CA 1
ATOM 716 C C . GLY A 1 88 ? -27.021 1.757 13.223 1.00 88.94 88 GLY A C 1
ATOM 717 O O . GLY A 1 88 ? -27.156 0.799 13.978 1.00 88.94 88 GLY A O 1
ATOM 718 N N . GLY A 1 89 ? -25.856 2.405 13.096 1.00 90.75 89 GLY A N 1
ATOM 719 C CA . GLY A 1 89 ? -24.620 1.970 13.760 1.00 90.75 89 GLY A CA 1
ATOM 720 C C . GLY A 1 89 ? -24.693 1.972 15.290 1.00 90.75 89 GLY A C 1
ATOM 721 O O . GLY A 1 89 ? -24.308 0.997 15.934 1.00 90.75 89 GLY A O 1
ATOM 722 N N . CYS A 1 90 ? -25.250 3.026 15.899 1.00 91.44 90 CYS A N 1
ATOM 723 C CA . CYS A 1 90 ? -25.437 3.079 17.353 1.00 91.44 90 CYS A CA 1
ATOM 724 C C . CYS A 1 90 ? -26.471 2.057 17.843 1.00 91.44 90 CYS A C 1
ATOM 726 O O . CYS A 1 90 ? -26.292 1.480 18.916 1.00 91.44 90 CYS A O 1
ATOM 728 N N . GLY A 1 91 ? -27.552 1.853 17.084 1.00 91.69 91 GLY A N 1
ATOM 729 C CA . GLY A 1 91 ? -28.580 0.855 17.378 1.00 91.69 91 GLY A CA 1
ATOM 730 C C . GLY A 1 91 ? -28.015 -0.561 17.332 1.00 91.69 91 GLY A C 1
ATOM 731 O O . GLY A 1 91 ? -28.152 -1.298 18.307 1.00 91.69 91 GLY A O 1
ATOM 732 N N . TRP A 1 92 ? -27.295 -0.889 16.257 1.00 91.88 92 TRP A N 1
ATOM 733 C CA . TRP A 1 92 ? -26.585 -2.156 16.110 1.00 91.88 92 TRP A CA 1
ATOM 734 C C . TRP A 1 92 ? -25.612 -2.378 17.267 1.00 91.88 92 TRP A C 1
ATOM 736 O O . TRP A 1 92 ? -25.749 -3.365 17.973 1.00 91.88 92 TRP A O 1
ATOM 746 N N . ALA A 1 93 ? -24.713 -1.432 17.554 1.00 92.31 93 ALA A N 1
ATOM 747 C CA . ALA A 1 93 ? -23.721 -1.576 18.624 1.00 92.31 93 ALA A CA 1
ATOM 748 C C . ALA A 1 93 ? -24.349 -1.805 20.014 1.00 92.31 93 ALA A C 1
ATOM 750 O O . ALA A 1 93 ? -23.790 -2.526 20.844 1.00 92.31 93 ALA A O 1
ATOM 751 N N . LYS A 1 94 ? -25.514 -1.200 20.282 1.00 93.25 94 LYS A N 1
ATOM 752 C CA . LYS A 1 94 ? -26.286 -1.434 21.513 1.00 93.25 94 LYS A CA 1
ATOM 753 C C . LYS A 1 94 ? -26.890 -2.836 21.543 1.00 93.25 94 LYS A C 1
ATOM 755 O O . LYS A 1 94 ? -26.783 -3.503 22.565 1.00 93.25 94 LYS A O 1
ATOM 760 N N . GLN A 1 95 ? -27.514 -3.267 20.449 1.00 92.56 95 GLN A N 1
ATOM 761 C CA . GLN A 1 95 ? -28.237 -4.539 20.374 1.00 92.56 95 GLN A CA 1
ATOM 762 C C . GLN A 1 95 ? -27.301 -5.748 20.273 1.00 92.56 95 GLN A C 1
ATOM 764 O O . GLN A 1 95 ? -27.509 -6.732 20.972 1.00 92.56 95 GLN A O 1
ATOM 769 N N . SER A 1 96 ? -26.265 -5.674 19.436 1.00 90.50 96 SER A N 1
ATOM 770 C CA . SER A 1 96 ? -25.361 -6.795 19.159 1.00 90.50 96 SER A CA 1
ATOM 771 C C . SER A 1 96 ? -24.311 -6.994 20.251 1.00 90.50 96 SER A C 1
ATOM 773 O O . SER A 1 96 ? -24.022 -8.125 20.622 1.00 90.50 96 SER A O 1
ATOM 775 N N . ALA A 1 97 ? -23.754 -5.903 20.784 1.00 90.44 97 ALA A N 1
ATOM 776 C CA . ALA A 1 97 ? -22.624 -5.949 21.715 1.00 90.44 97 ALA A CA 1
ATOM 777 C C . ALA A 1 97 ? -22.970 -5.462 23.134 1.00 90.44 97 ALA A C 1
ATOM 779 O O . ALA A 1 97 ? -22.107 -5.438 24.014 1.00 90.44 97 ALA A O 1
ATOM 780 N N . GLY A 1 98 ? -24.205 -5.006 23.383 1.00 93.12 98 GLY A N 1
ATOM 781 C CA . GLY A 1 98 ? -24.574 -4.415 24.673 1.00 93.12 98 GLY A CA 1
ATOM 782 C C . GLY A 1 98 ? -23.743 -3.168 25.005 1.00 93.12 98 GLY A C 1
ATOM 783 O O . GLY A 1 98 ? -23.356 -2.962 26.163 1.00 93.12 98 GLY A O 1
ATOM 784 N N . CYS A 1 99 ? -23.372 -2.380 23.989 1.00 94.12 99 CYS A N 1
ATOM 785 C CA . CYS A 1 99 ? -22.551 -1.183 24.153 1.00 94.12 99 CYS A CA 1
ATOM 786 C C . CYS A 1 99 ? -23.378 -0.020 24.714 1.00 94.12 99 CYS A C 1
ATOM 788 O O . CYS A 1 99 ? -24.387 0.375 24.135 1.00 94.12 99 CYS A O 1
ATOM 790 N N . THR A 1 100 ? -22.940 0.568 25.828 1.00 92.94 100 THR A N 1
ATOM 791 C CA . THR A 1 100 ? -23.648 1.688 26.472 1.00 92.94 100 THR A CA 1
ATOM 792 C C . THR A 1 100 ? -23.359 3.035 25.810 1.00 92.94 100 THR A C 1
ATOM 794 O O . THR A 1 100 ? -24.230 3.904 25.788 1.00 92.94 100 THR A O 1
ATOM 797 N N . HIS A 1 101 ? -22.167 3.198 25.226 1.00 93.50 101 HIS A N 1
ATOM 798 C CA . HIS A 1 101 ? -21.716 4.435 24.577 1.00 93.50 101 HIS A CA 1
ATOM 799 C C . HIS A 1 101 ? -21.081 4.150 23.204 1.00 93.50 101 HIS A C 1
ATOM 801 O O . HIS A 1 101 ? -19.851 4.194 23.071 1.00 93.50 101 HIS A O 1
ATOM 807 N N . PRO A 1 102 ? -21.895 3.834 22.176 1.00 94.00 102 PRO A N 1
ATOM 808 C CA . PRO A 1 102 ? -21.376 3.522 20.847 1.00 94.00 102 PRO A CA 1
ATOM 809 C C . PRO A 1 102 ? -20.605 4.670 20.198 1.00 94.00 102 PRO A C 1
ATOM 811 O O . PRO A 1 102 ? -19.612 4.419 19.529 1.00 94.00 102 PRO A O 1
ATOM 814 N N . ASP A 1 103 ? -21.018 5.919 20.422 1.00 92.44 103 ASP A N 1
ATOM 815 C CA . ASP A 1 103 ? -20.348 7.108 19.886 1.00 92.44 103 ASP A CA 1
ATOM 816 C C . ASP A 1 103 ? -18.913 7.235 20.421 1.00 92.44 103 ASP A C 1
ATOM 818 O O . ASP A 1 103 ? -17.975 7.435 19.655 1.00 92.44 103 ASP A O 1
ATOM 822 N N . ALA A 1 104 ? -18.714 7.025 21.726 1.00 94.44 104 ALA A N 1
ATOM 823 C CA . ALA A 1 104 ? -17.392 7.064 22.341 1.00 94.44 104 ALA A CA 1
ATOM 824 C C . ALA A 1 104 ? -16.492 5.926 21.830 1.00 94.44 104 ALA A C 1
ATOM 826 O O . ALA A 1 104 ? -15.294 6.130 21.620 1.00 94.44 104 ALA A O 1
ATOM 827 N N . CYS A 1 105 ? -17.070 4.742 21.598 1.00 95.88 105 CYS A N 1
ATOM 828 C CA . CYS A 1 105 ? -16.369 3.613 20.986 1.00 95.88 105 CYS A CA 1
ATOM 829 C C . CYS A 1 105 ? -15.973 3.923 19.539 1.00 95.88 105 CYS A C 1
ATOM 831 O O . CYS A 1 105 ? -14.810 3.739 19.187 1.00 95.88 105 CYS A O 1
ATOM 833 N N . ALA A 1 106 ? -16.894 4.453 18.731 1.00 94.94 106 ALA A N 1
ATOM 834 C CA . ALA A 1 106 ? -16.640 4.840 17.345 1.00 94.94 106 ALA A CA 1
ATOM 835 C C . ALA A 1 106 ? -15.553 5.917 17.251 1.00 94.94 106 ALA A C 1
ATOM 837 O O . ALA A 1 106 ? -14.593 5.749 16.503 1.00 94.94 106 ALA A O 1
ATOM 838 N N . LYS A 1 107 ? -15.633 6.966 18.081 1.00 95.31 107 LYS A N 1
ATOM 839 C CA . LYS A 1 107 ? -14.604 8.015 18.172 1.00 95.31 107 LYS A CA 1
ATOM 840 C C . LYS A 1 107 ? -13.237 7.448 18.542 1.00 95.31 107 LYS A C 1
ATOM 842 O O . LYS A 1 107 ? -12.235 7.814 17.936 1.00 95.31 107 LYS A O 1
ATOM 847 N N . ARG A 1 108 ? -13.176 6.537 19.521 1.00 97.06 108 ARG A N 1
ATOM 848 C CA . ARG A 1 108 ? -11.910 5.906 19.923 1.00 97.06 108 ARG A CA 1
ATOM 849 C C . ARG A 1 108 ? -11.342 5.017 18.819 1.00 97.06 108 ARG A C 1
ATOM 851 O O . ARG A 1 108 ? -10.141 5.073 18.591 1.00 97.06 108 ARG A O 1
ATOM 858 N N . ALA A 1 109 ? -12.174 4.221 18.152 1.00 97.25 109 ALA A N 1
ATOM 859 C CA . ALA A 1 109 ? -11.744 3.367 17.049 1.00 97.25 109 ALA A CA 1
ATOM 860 C C . ALA A 1 109 ? -11.274 4.192 15.837 1.00 97.25 109 ALA A C 1
ATOM 862 O O . ALA A 1 109 ? -10.221 3.902 15.276 1.00 97.25 109 ALA A O 1
ATOM 863 N N . ARG A 1 110 ? -11.984 5.277 15.498 1.00 96.94 110 ARG A N 1
ATOM 864 C CA . ARG A 1 110 ? -11.562 6.239 14.470 1.00 96.94 110 ARG A CA 1
ATOM 865 C C . ARG A 1 110 ? -10.202 6.848 14.807 1.00 96.94 110 ARG A C 1
ATOM 867 O O . ARG A 1 110 ? -9.315 6.813 13.968 1.00 96.94 110 ARG A O 1
ATOM 874 N N . ALA A 1 111 ? -10.005 7.274 16.055 1.00 97.31 111 ALA A N 1
ATOM 875 C CA . ALA A 1 111 ? -8.730 7.830 16.501 1.00 97.31 111 ALA A CA 1
ATOM 876 C C . ALA A 1 111 ? -7.552 6.845 16.388 1.00 97.31 111 ALA A C 1
ATOM 878 O O . ALA A 1 111 ? -6.425 7.296 16.243 1.00 97.31 111 ALA A O 1
ATOM 879 N N . PHE A 1 112 ? -7.780 5.527 16.458 1.00 97.50 112 PHE A N 1
ATOM 880 C CA . PHE A 1 112 ? -6.739 4.533 16.161 1.00 97.50 112 PHE A CA 1
ATOM 881 C C . PHE A 1 112 ? -6.429 4.460 14.665 1.00 97.50 112 PHE A C 1
ATOM 883 O O . PHE A 1 112 ? -5.258 4.478 14.301 1.00 97.50 112 PHE A O 1
ATOM 890 N N . LEU A 1 113 ? -7.461 4.415 13.812 1.00 97.62 113 LEU A N 1
ATOM 891 C CA . LEU A 1 113 ? -7.284 4.420 12.355 1.00 97.62 113 LEU A CA 1
ATOM 892 C C . LEU A 1 113 ? -6.530 5.671 11.888 1.00 97.62 113 LEU A C 1
ATOM 894 O O . LEU A 1 113 ? -5.676 5.577 11.021 1.00 97.62 113 LEU A O 1
ATOM 898 N N . ASP A 1 114 ? -6.794 6.829 12.494 1.00 97.06 114 ASP A N 1
ATOM 899 C CA . ASP A 1 114 ? -6.146 8.102 12.143 1.00 97.06 114 ASP A CA 1
ATOM 900 C C . ASP A 1 114 ? -4.654 8.170 12.524 1.00 97.06 114 ASP A C 1
ATOM 902 O O . ASP A 1 114 ? -3.977 9.131 12.167 1.00 97.06 114 ASP A O 1
ATOM 906 N N . LEU A 1 115 ? -4.129 7.171 13.246 1.00 97.00 115 LEU A N 1
ATOM 907 C CA . LEU A 1 115 ? -2.689 7.019 13.474 1.00 97.00 115 LEU A CA 1
ATOM 908 C C . LEU A 1 115 ? -1.994 6.188 12.390 1.00 97.00 115 LEU A C 1
ATOM 910 O O . LEU A 1 115 ? -0.764 6.127 12.399 1.00 97.00 115 LEU A O 1
ATOM 914 N N . LEU A 1 116 ? -2.749 5.522 11.508 1.00 96.62 116 LEU A N 1
ATOM 915 C CA . LEU A 1 116 ? -2.176 4.729 10.428 1.00 96.62 116 LEU A CA 1
ATOM 916 C C . LEU A 1 116 ? -1.556 5.656 9.378 1.00 96.62 116 LEU A C 1
ATOM 918 O O . LEU A 1 116 ? -2.225 6.577 8.907 1.00 96.62 116 LEU A O 1
ATOM 922 N N . PRO A 1 117 ? -0.295 5.425 8.985 1.00 95.19 117 PRO A N 1
ATOM 923 C CA . PRO A 1 117 ? 0.276 6.110 7.834 1.00 95.19 117 PRO A CA 1
ATOM 924 C C . PRO A 1 117 ? -0.387 5.623 6.528 1.00 95.19 117 PRO A C 1
ATOM 926 O O . PRO A 1 117 ? -0.980 4.539 6.513 1.00 95.19 117 PRO A O 1
ATOM 929 N N . PRO A 1 118 ? -0.251 6.362 5.410 1.00 95.00 118 PRO A N 1
ATOM 930 C CA . PRO A 1 118 ? -0.961 6.072 4.160 1.00 95.00 118 PRO A CA 1
ATOM 931 C C . PRO A 1 118 ? -0.818 4.627 3.663 1.00 95.00 118 PRO A C 1
ATOM 933 O O . PRO A 1 118 ? -1.813 4.010 3.283 1.00 95.00 118 PRO A O 1
ATOM 936 N N . LYS A 1 119 ? 0.393 4.054 3.747 1.00 94.94 119 LYS A N 1
ATOM 937 C CA . LYS A 1 119 ? 0.681 2.664 3.347 1.00 94.94 119 LYS A CA 1
ATOM 938 C C . LYS A 1 119 ? -0.130 1.617 4.119 1.00 94.94 119 LYS A C 1
ATOM 940 O O . LYS A 1 119 ? -0.382 0.532 3.603 1.00 94.94 119 LYS A O 1
ATOM 945 N N . TRP A 1 120 ? -0.543 1.935 5.341 1.00 95.25 120 TRP A N 1
ATOM 946 C CA . TRP A 1 120 ? -1.226 1.013 6.249 1.00 95.25 120 TRP A CA 1
ATOM 947 C C . TRP A 1 120 ? -2.672 1.424 6.551 1.00 95.25 120 TRP A C 1
ATOM 949 O O . TRP A 1 120 ? -3.362 0.714 7.279 1.00 95.25 120 TRP A O 1
ATOM 959 N N . ASP A 1 121 ? -3.154 2.538 5.993 1.00 96.38 121 ASP A N 1
ATOM 960 C CA . ASP A 1 121 ? -4.542 2.975 6.137 1.00 96.38 121 ASP A CA 1
ATOM 961 C C . ASP A 1 121 ? -5.411 2.410 4.996 1.00 96.38 121 ASP A C 1
ATOM 963 O O . ASP A 1 121 ? -5.260 2.828 3.842 1.00 96.38 121 ASP A O 1
ATOM 967 N N . PRO A 1 122 ? -6.360 1.494 5.276 1.00 96.12 122 PRO A N 1
ATOM 968 C CA . PRO A 1 122 ? -7.219 0.905 4.250 1.00 96.12 122 PRO A CA 1
ATOM 969 C C . PRO A 1 122 ? -8.236 1.898 3.657 1.00 96.12 122 PRO A C 1
ATOM 971 O O . PRO A 1 122 ? -8.915 1.576 2.687 1.00 96.12 122 PRO A O 1
ATOM 974 N N . ARG A 1 123 ? -8.362 3.106 4.219 1.00 95.50 123 ARG A N 1
ATOM 975 C CA . ARG A 1 123 ? -9.348 4.105 3.778 1.00 95.50 123 ARG A CA 1
ATOM 976 C C . ARG A 1 123 ? -8.846 4.980 2.630 1.00 95.50 123 ARG A C 1
ATOM 978 O O . ARG A 1 123 ? -9.663 5.565 1.923 1.00 95.50 123 ARG A O 1
ATOM 985 N N . GLY A 1 124 ? -7.527 5.128 2.489 1.00 93.94 124 GLY A N 1
ATOM 986 C CA . GLY A 1 124 ? -6.902 5.900 1.407 1.00 93.94 124 GLY A CA 1
ATOM 987 C C . GLY A 1 124 ? -6.854 5.111 0.102 1.00 93.94 124 GLY A C 1
ATOM 988 O O . GLY A 1 124 ? -7.075 3.908 0.132 1.00 93.94 124 GLY A O 1
ATOM 989 N N . LEU A 1 125 ? -6.547 5.754 -1.028 1.00 94.19 125 LEU A N 1
ATOM 990 C CA . LEU A 1 125 ? -6.336 5.086 -2.324 1.00 94.19 125 LEU A CA 1
ATOM 991 C C . LEU A 1 125 ? -5.024 4.287 -2.313 1.00 94.19 125 LEU A C 1
ATOM 993 O O . LEU A 1 125 ? -4.007 4.809 -1.859 1.00 94.19 125 LEU A O 1
ATOM 997 N N . HIS A 1 126 ? -5.038 3.048 -2.804 1.00 95.38 126 HIS A N 1
ATOM 998 C CA . HIS A 1 126 ? -3.862 2.169 -2.857 1.00 95.38 126 HIS A CA 1
ATOM 999 C C . HIS A 1 126 ? -3.569 1.687 -4.281 1.00 95.38 126 HIS A C 1
ATOM 1001 O O . HIS A 1 126 ? -4.502 1.575 -5.074 1.00 95.38 126 HIS A O 1
ATOM 1007 N N . PRO A 1 127 ? -2.308 1.329 -4.605 1.00 95.62 127 PRO A N 1
ATOM 1008 C CA . PRO A 1 127 ? -1.953 0.760 -5.909 1.00 95.62 127 PRO A CA 1
ATOM 1009 C C . PRO A 1 127 ? -2.814 -0.432 -6.332 1.00 95.62 127 PRO A C 1
ATOM 1011 O O . PRO A 1 127 ? -3.266 -0.502 -7.473 1.00 95.62 127 PRO A O 1
ATOM 1014 N N . ALA A 1 128 ? -3.174 -1.289 -5.375 1.00 94.25 128 ALA A N 1
ATOM 1015 C CA . ALA A 1 128 ? -4.085 -2.413 -5.578 1.00 94.25 128 ALA A CA 1
ATOM 1016 C C . ALA A 1 128 ? -5.434 -2.038 -6.232 1.00 94.25 128 ALA A C 1
ATOM 1018 O O . ALA A 1 128 ? -6.068 -2.902 -6.835 1.00 94.25 128 ALA A O 1
ATOM 1019 N N . ASP A 1 129 ? -5.878 -0.783 -6.105 1.00 93.81 129 ASP A N 1
ATOM 1020 C CA . ASP A 1 129 ? -7.173 -0.317 -6.605 1.00 93.81 129 ASP A CA 1
ATOM 1021 C C . ASP A 1 129 ? -7.154 0.015 -8.114 1.00 93.81 129 ASP A C 1
ATOM 1023 O O . ASP A 1 129 ? -8.219 0.109 -8.726 1.00 93.81 129 ASP A O 1
ATOM 1027 N N . TYR A 1 130 ? -5.974 0.202 -8.723 1.00 93.75 130 TYR A N 1
ATOM 1028 C CA . TYR A 1 130 ? -5.841 0.617 -10.131 1.00 93.75 130 TYR A CA 1
ATOM 1029 C C . TYR A 1 130 ? -4.846 -0.216 -10.954 1.00 93.75 130 TYR A C 1
ATOM 1031 O O . TYR A 1 130 ? -5.072 -0.422 -12.144 1.00 93.75 130 TYR A O 1
ATOM 1039 N N . GLU A 1 131 ? -3.810 -0.784 -10.332 1.00 95.12 131 GLU A N 1
ATOM 1040 C CA . GLU A 1 131 ? -2.715 -1.497 -11.007 1.00 95.12 131 GLU A CA 1
ATOM 1041 C C . GLU A 1 131 ? -3.162 -2.625 -11.947 1.00 95.12 131 GLU A C 1
ATOM 1043 O O . GLU A 1 131 ? -2.573 -2.825 -13.006 1.00 95.12 131 GLU A O 1
ATOM 1048 N N . GLU A 1 132 ? -4.197 -3.381 -11.571 1.00 93.81 132 GLU A N 1
ATOM 1049 C CA . GLU A 1 132 ? -4.683 -4.496 -12.390 1.00 93.81 132 GLU A CA 1
ATOM 1050 C C . GLU A 1 132 ? -5.382 -3.998 -13.659 1.00 93.81 132 GLU A C 1
ATOM 1052 O O . GLU A 1 132 ? -5.177 -4.542 -14.742 1.00 93.81 132 GLU A O 1
ATOM 1057 N N . ARG A 1 133 ? -6.171 -2.925 -13.536 1.00 93.75 133 ARG A N 1
ATOM 1058 C CA . ARG A 1 133 ? -6.823 -2.283 -14.679 1.00 93.75 133 ARG A CA 1
ATOM 1059 C C . ARG A 1 133 ? -5.778 -1.690 -15.620 1.00 93.75 133 ARG A C 1
ATOM 1061 O O . ARG A 1 133 ? -5.868 -1.889 -16.829 1.00 93.75 133 ARG A O 1
ATOM 1068 N N . ASP A 1 134 ? -4.793 -0.993 -15.066 1.00 94.06 134 ASP A N 1
ATOM 1069 C CA . ASP A 1 134 ? -3.727 -0.362 -15.843 1.00 94.06 134 ASP A CA 1
ATOM 1070 C C . ASP A 1 134 ? -2.894 -1.416 -16.585 1.00 94.06 134 ASP A C 1
ATOM 1072 O O . ASP A 1 134 ? -2.614 -1.265 -17.774 1.00 94.06 134 ASP A O 1
ATOM 1076 N N . HIS A 1 135 ? -2.570 -2.530 -15.920 1.00 94.06 135 HIS A N 1
ATOM 1077 C CA . HIS A 1 135 ? -1.870 -3.657 -16.536 1.00 94.06 135 HIS A CA 1
ATOM 1078 C C . HIS A 1 135 ? -2.657 -4.258 -17.708 1.00 94.06 135 HIS A C 1
ATOM 1080 O O . HIS A 1 135 ? -2.082 -4.500 -18.764 1.00 94.06 135 HIS A O 1
ATOM 1086 N N . GLN A 1 136 ? -3.974 -4.438 -17.568 1.00 94.00 136 GLN A N 1
ATOM 1087 C CA . GLN A 1 136 ? -4.826 -4.947 -18.651 1.00 94.00 136 GLN A CA 1
ATOM 1088 C C . GLN A 1 136 ? -4.865 -4.006 -19.863 1.00 94.00 136 GLN A C 1
ATOM 1090 O O . GLN A 1 136 ? -4.838 -4.470 -21.002 1.00 94.00 136 GLN A O 1
ATOM 1095 N N . ILE A 1 137 ? -4.905 -2.689 -19.632 1.00 93.00 137 ILE A N 1
ATOM 1096 C CA . ILE A 1 137 ? -4.864 -1.688 -20.708 1.00 93.00 137 ILE A CA 1
ATOM 1097 C C . ILE A 1 137 ? -3.518 -1.747 -21.443 1.00 93.00 137 ILE A C 1
ATOM 1099 O O . ILE A 1 137 ? -3.490 -1.775 -22.674 1.00 93.00 137 ILE A O 1
ATOM 1103 N N . LEU A 1 138 ? -2.409 -1.810 -20.699 1.00 92.38 138 LEU A N 1
ATOM 1104 C CA . LEU A 1 138 ? -1.071 -1.923 -21.281 1.00 92.38 138 LEU A CA 1
ATOM 1105 C C . LEU A 1 138 ? -0.874 -3.238 -22.039 1.00 92.38 138 LEU A C 1
ATOM 1107 O O . LEU A 1 138 ? -0.250 -3.240 -23.094 1.00 92.38 138 LEU A O 1
ATOM 1111 N N . GLU A 1 139 ? -1.423 -4.342 -21.541 1.00 93.75 139 GLU A N 1
ATOM 1112 C CA . GLU A 1 139 ? -1.324 -5.648 -22.193 1.00 93.75 139 GLU A CA 1
ATOM 1113 C C . GLU A 1 139 ? -2.112 -5.687 -23.511 1.00 93.75 139 GLU A C 1
ATOM 1115 O O . GLU A 1 139 ? -1.643 -6.233 -24.513 1.00 93.75 139 GLU A O 1
ATOM 1120 N N . ALA A 1 140 ? -3.275 -5.028 -23.555 1.00 92.12 140 ALA A N 1
ATOM 1121 C CA . ALA A 1 140 ? -4.020 -4.834 -24.795 1.00 92.12 140 ALA A CA 1
ATOM 1122 C C . ALA A 1 140 ? -3.234 -3.973 -25.801 1.00 92.12 140 ALA A C 1
ATOM 1124 O O . ALA A 1 140 ? -3.165 -4.314 -26.982 1.00 92.12 140 ALA A O 1
ATOM 1125 N N . ALA A 1 141 ? -2.594 -2.892 -25.340 1.00 90.75 141 ALA A N 1
ATOM 1126 C CA . ALA A 1 141 ? -1.730 -2.066 -26.184 1.00 90.75 141 ALA A CA 1
ATOM 1127 C C . ALA A 1 141 ? -0.510 -2.850 -26.702 1.00 90.75 141 ALA A C 1
ATOM 1129 O O . ALA A 1 141 ? -0.223 -2.800 -27.896 1.00 90.75 141 ALA A O 1
ATOM 1130 N N . ARG A 1 142 ? 0.156 -3.633 -25.841 1.00 92.12 142 ARG A N 1
ATOM 1131 C CA . ARG A 1 142 ? 1.267 -4.527 -26.210 1.00 92.12 142 ARG A CA 1
ATOM 1132 C C . ARG A 1 142 ? 0.851 -5.508 -27.305 1.00 92.12 142 ARG A C 1
ATOM 1134 O O . ARG A 1 142 ? 1.549 -5.622 -28.305 1.00 92.12 142 ARG A O 1
ATOM 1141 N N . THR A 1 143 ? -0.301 -6.161 -27.144 1.00 91.44 143 THR A N 1
ATOM 1142 C CA . THR A 1 143 ? -0.831 -7.128 -28.122 1.00 91.44 143 THR A CA 1
ATOM 1143 C C . THR A 1 143 ? -1.024 -6.496 -29.508 1.00 91.44 143 THR A C 1
ATOM 1145 O O . THR A 1 143 ? -0.768 -7.140 -30.519 1.00 91.44 143 THR A O 1
ATOM 1148 N N . ASN A 1 144 ? -1.412 -5.217 -29.578 1.00 89.62 144 ASN A N 1
ATOM 1149 C CA . ASN A 1 144 ? -1.537 -4.500 -30.853 1.00 89.62 144 ASN A CA 1
ATOM 1150 C C . ASN A 1 144 ? -0.184 -4.151 -31.501 1.00 89.62 144 ASN A C 1
ATOM 1152 O O . ASN A 1 144 ? -0.133 -3.948 -32.712 1.00 89.62 144 ASN A O 1
ATOM 1156 N N . LEU A 1 145 ? 0.889 -4.040 -30.713 1.00 90.00 145 LEU A N 1
ATOM 1157 C CA . LEU A 1 145 ? 2.229 -3.688 -31.196 1.00 90.00 145 LEU A CA 1
ATOM 1158 C C . LEU A 1 145 ? 3.010 -4.906 -31.703 1.00 90.00 145 LEU A C 1
ATOM 1160 O O . LEU A 1 145 ? 3.779 -4.772 -32.652 1.00 90.00 145 LEU A O 1
ATOM 1164 N N . GLY A 1 146 ? 2.812 -6.075 -31.091 1.00 90.12 146 GLY A N 1
ATOM 1165 C CA . GLY A 1 146 ? 3.470 -7.314 -31.498 1.00 90.12 146 GLY A CA 1
ATOM 1166 C C . GLY A 1 146 ? 3.552 -8.343 -30.373 1.00 90.12 146 GLY A C 1
ATOM 1167 O O . GLY A 1 146 ? 3.778 -8.011 -29.208 1.00 90.12 146 GLY A O 1
ATOM 1168 N N . ASP A 1 147 ? 3.391 -9.617 -30.729 1.00 88.12 147 ASP A N 1
ATOM 1169 C CA . ASP A 1 147 ? 3.447 -10.737 -29.782 1.00 88.12 147 ASP A CA 1
ATOM 1170 C C . ASP A 1 147 ? 4.868 -11.057 -29.288 1.00 88.12 147 ASP A C 1
ATOM 1172 O O . ASP A 1 147 ? 5.029 -11.751 -28.287 1.00 88.12 147 ASP A O 1
ATOM 1176 N N . ASP A 1 148 ? 5.899 -10.544 -29.962 1.00 92.44 148 ASP A N 1
ATOM 1177 C CA . ASP A 1 148 ? 7.307 -10.665 -29.572 1.00 92.44 148 ASP A CA 1
ATOM 1178 C C . ASP A 1 148 ? 7.706 -9.710 -28.435 1.00 92.44 148 ASP A C 1
ATOM 1180 O O . ASP A 1 148 ? 8.743 -9.896 -27.794 1.00 92.44 148 ASP A O 1
ATOM 1184 N N . LEU A 1 149 ? 6.871 -8.710 -28.149 1.00 91.75 149 LEU A N 1
ATOM 1185 C CA . LEU A 1 149 ? 7.073 -7.785 -27.043 1.00 91.75 149 LEU A CA 1
ATOM 1186 C C . LEU A 1 149 ? 6.604 -8.407 -25.728 1.00 91.75 149 LEU A C 1
ATOM 1188 O O . LEU A 1 149 ? 5.538 -9.020 -25.659 1.00 91.75 149 LEU A O 1
ATOM 1192 N N . ILE A 1 150 ? 7.366 -8.171 -24.659 1.00 93.06 150 ILE A N 1
ATOM 1193 C CA . ILE A 1 150 ? 7.024 -8.565 -23.289 1.00 93.06 150 ILE A CA 1
ATOM 1194 C C . ILE A 1 150 ? 6.679 -7.302 -22.500 1.00 93.06 150 ILE A C 1
ATOM 1196 O O . ILE A 1 150 ? 7.492 -6.380 -22.413 1.00 93.06 150 ILE A O 1
ATOM 1200 N N . LEU A 1 151 ? 5.486 -7.258 -21.900 1.00 92.75 151 LEU A N 1
ATOM 1201 C CA . LEU A 1 151 ? 5.118 -6.164 -21.004 1.00 92.75 151 LEU A CA 1
ATOM 1202 C C . LEU A 1 151 ? 5.891 -6.294 -19.691 1.00 92.75 151 LEU A C 1
ATOM 1204 O O . LEU A 1 151 ? 5.813 -7.308 -18.999 1.00 92.75 151 LEU A O 1
ATOM 1208 N N . PHE A 1 152 ? 6.598 -5.231 -19.320 1.00 91.25 152 PHE A N 1
ATOM 1209 C CA . PHE A 1 152 ? 7.176 -5.114 -17.989 1.00 91.25 152 PHE A CA 1
ATOM 1210 C C . PHE A 1 152 ? 6.065 -5.014 -16.935 1.00 91.25 152 PHE A C 1
ATOM 1212 O O . PHE A 1 152 ? 5.262 -4.074 -16.943 1.00 91.25 152 PHE A O 1
ATOM 1219 N N . ASP A 1 153 ? 6.037 -5.970 -16.007 1.00 92.94 153 ASP A N 1
ATOM 1220 C CA . ASP A 1 153 ? 5.107 -5.948 -14.885 1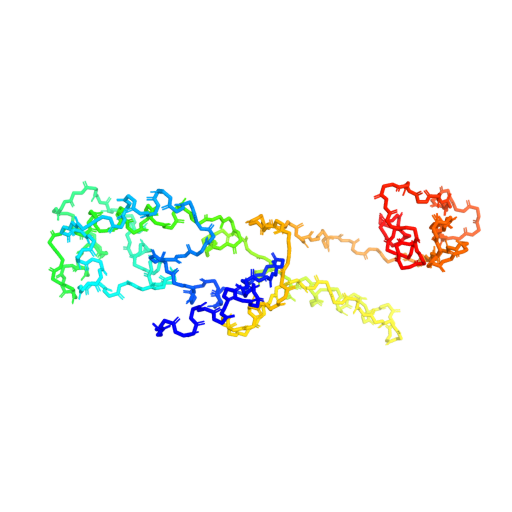.00 92.94 153 ASP A CA 1
ATOM 1221 C C . ASP A 1 153 ? 5.537 -4.895 -13.856 1.00 92.94 153 ASP A C 1
ATOM 1223 O O . ASP A 1 153 ? 6.476 -5.084 -13.085 1.00 92.94 153 ASP A O 1
ATOM 1227 N N . ARG A 1 154 ? 4.833 -3.762 -13.867 1.00 92.56 154 ARG A N 1
ATOM 1228 C CA . ARG A 1 154 ? 5.079 -2.623 -12.973 1.00 92.56 154 ARG A CA 1
ATOM 1229 C C . ARG A 1 154 ? 4.291 -2.668 -11.667 1.00 92.56 154 ARG A C 1
ATOM 1231 O O . ARG A 1 154 ? 4.336 -1.699 -10.915 1.00 92.56 154 ARG A O 1
ATOM 1238 N N . ARG A 1 155 ? 3.521 -3.728 -11.417 1.00 94.75 155 ARG A N 1
ATOM 1239 C CA . ARG A 1 155 ? 2.683 -3.819 -10.217 1.00 94.75 155 ARG A CA 1
ATOM 1240 C C . ARG A 1 155 ? 3.577 -3.978 -8.990 1.00 94.75 155 ARG A C 1
ATOM 1242 O O . ARG A 1 155 ? 4.422 -4.870 -8.945 1.00 94.75 155 ARG A O 1
ATOM 1249 N N . VAL A 1 156 ? 3.380 -3.131 -7.984 1.00 95.06 156 VAL A N 1
ATOM 1250 C CA . VAL A 1 156 ? 4.196 -3.122 -6.758 1.00 95.06 156 VAL A CA 1
ATOM 1251 C C . VAL A 1 156 ? 3.458 -3.682 -5.540 1.00 95.06 156 VAL A C 1
ATOM 1253 O O . VAL A 1 156 ? 4.062 -3.872 -4.481 1.00 95.06 156 VAL A O 1
ATOM 1256 N N . THR A 1 157 ? 2.156 -3.953 -5.672 1.00 96.56 157 THR A N 1
ATOM 1257 C CA . THR A 1 157 ? 1.326 -4.500 -4.593 1.00 96.56 157 THR A CA 1
ATOM 1258 C C . THR A 1 157 ? 1.715 -5.934 -4.239 1.00 96.56 157 THR A C 1
ATOM 1260 O O . THR A 1 157 ? 1.512 -6.866 -5.019 1.00 96.56 157 THR A O 1
ATOM 1263 N N . VAL A 1 158 ? 2.144 -6.145 -2.994 1.00 96.06 158 VAL A N 1
ATOM 1264 C CA . VAL A 1 158 ? 2.263 -7.487 -2.412 1.00 96.06 158 VAL A CA 1
ATOM 1265 C C . VAL A 1 158 ? 0.862 -8.053 -2.150 1.00 96.06 158 VAL A C 1
ATOM 1267 O O . VAL A 1 158 ? 0.043 -7.441 -1.456 1.00 96.06 158 VAL A O 1
ATOM 1270 N N . LYS A 1 159 ? 0.581 -9.234 -2.705 1.00 95.50 159 LYS A N 1
ATOM 1271 C CA . LYS A 1 159 ? -0.677 -9.984 -2.543 1.00 95.50 159 LYS A CA 1
ATOM 1272 C C . LYS A 1 159 ? -0.434 -11.244 -1.701 1.00 95.50 159 LYS A C 1
ATOM 1274 O O . LYS A 1 159 ? 0.706 -11.671 -1.551 1.00 95.50 159 LYS A O 1
ATOM 1279 N N . GLY A 1 160 ? -1.505 -11.842 -1.180 1.00 94.62 160 GLY A N 1
ATOM 1280 C CA . GLY A 1 160 ? -1.444 -13.068 -0.382 1.00 94.62 160 GLY A CA 1
ATOM 1281 C C . GLY A 1 160 ? -1.802 -12.828 1.081 1.00 94.62 160 GLY A C 1
ATOM 1282 O O . GLY A 1 160 ? -2.777 -12.146 1.393 1.00 94.62 160 GLY A O 1
ATOM 1283 N N . THR A 1 161 ? -1.031 -13.424 1.981 1.00 94.44 161 THR A N 1
ATOM 1284 C CA . THR A 1 161 ? -1.237 -13.360 3.428 1.00 94.44 161 THR A CA 1
ATOM 1285 C C . THR A 1 161 ? -0.351 -12.303 4.076 1.00 94.44 161 THR A C 1
ATOM 1287 O O . THR A 1 161 ? 0.602 -11.798 3.490 1.00 94.44 161 THR A O 1
ATOM 1290 N N . VAL A 1 162 ? -0.615 -12.005 5.350 1.00 91.69 162 VAL A N 1
ATOM 1291 C CA . VAL A 1 162 ? 0.255 -11.127 6.145 1.00 91.69 162 VAL A CA 1
ATOM 1292 C C . VAL A 1 162 ? 1.701 -11.636 6.173 1.00 91.69 162 VAL A C 1
ATOM 1294 O O . VAL A 1 162 ? 2.612 -10.819 6.187 1.00 91.69 162 VAL A O 1
ATOM 1297 N N . ALA A 1 163 ? 1.940 -12.952 6.126 1.00 92.06 163 ALA A N 1
ATOM 1298 C CA . ALA A 1 163 ? 3.297 -13.501 6.109 1.00 92.06 163 ALA A CA 1
ATOM 1299 C C . ALA A 1 163 ? 4.087 -13.067 4.863 1.00 92.06 163 ALA A C 1
ATOM 1301 O O . ALA A 1 163 ? 5.286 -12.814 4.963 1.00 92.06 163 ALA A O 1
ATOM 1302 N N . ASP A 1 164 ? 3.408 -12.889 3.728 1.00 93.88 164 ASP A N 1
ATOM 1303 C CA . ASP A 1 164 ? 4.017 -12.459 2.466 1.00 93.88 164 ASP A CA 1
ATOM 1304 C C . ASP A 1 164 ? 4.485 -10.998 2.503 1.00 93.88 164 ASP A C 1
ATOM 1306 O O . ASP A 1 164 ? 5.334 -10.603 1.701 1.00 93.88 164 ASP A O 1
ATOM 1310 N N . ALA A 1 165 ? 3.994 -10.208 3.465 1.00 91.56 165 ALA A N 1
ATOM 1311 C CA . ALA A 1 165 ? 4.465 -8.852 3.723 1.00 91.56 165 ALA A CA 1
ATOM 1312 C C . ALA A 1 165 ? 5.755 -8.810 4.553 1.00 91.56 165 ALA A C 1
ATOM 1314 O O . ALA A 1 165 ? 6.437 -7.792 4.544 1.00 91.56 165 ALA A O 1
ATOM 1315 N N . TYR A 1 166 ? 6.109 -9.874 5.279 1.00 91.31 166 TYR A N 1
ATOM 1316 C CA . TYR A 1 166 ? 7.283 -9.863 6.149 1.00 91.31 166 TYR A CA 1
ATOM 1317 C C . TYR A 1 166 ? 8.559 -10.300 5.421 1.00 91.31 166 TYR A C 1
ATOM 1319 O O . TYR A 1 166 ? 8.571 -11.219 4.597 1.00 91.31 166 TYR A O 1
ATOM 1327 N N . ARG A 1 167 ? 9.667 -9.640 5.759 1.00 91.56 167 ARG A N 1
ATOM 1328 C CA . ARG A 1 167 ? 11.026 -9.969 5.317 1.00 91.56 167 ARG A CA 1
ATOM 1329 C C . ARG A 1 167 ? 11.947 -10.085 6.530 1.00 91.56 167 ARG A C 1
ATOM 1331 O O . ARG A 1 167 ? 11.742 -9.422 7.547 1.00 91.56 167 ARG A O 1
ATOM 1338 N N . VAL A 1 168 ? 12.948 -10.953 6.418 1.00 92.69 168 VAL A N 1
ATOM 1339 C CA . VAL A 1 168 ? 14.037 -11.127 7.393 1.00 92.69 168 VAL A CA 1
ATOM 1340 C C . VAL A 1 168 ? 15.317 -10.500 6.854 1.00 92.69 168 VAL A C 1
ATOM 1342 O O . VAL A 1 168 ? 15.417 -10.250 5.656 1.00 92.69 168 VAL A O 1
ATOM 1345 N N . PHE A 1 169 ? 16.292 -10.275 7.733 1.00 92.56 169 PHE A N 1
ATOM 1346 C CA . PHE A 1 169 ? 17.565 -9.625 7.406 1.00 92.56 169 PHE A CA 1
ATOM 1347 C C . PHE A 1 169 ? 17.376 -8.222 6.816 1.00 92.56 169 PHE A C 1
ATOM 1349 O O . PHE A 1 169 ? 18.118 -7.795 5.939 1.00 92.56 169 PHE A O 1
ATOM 1356 N N . THR A 1 170 ? 16.345 -7.519 7.281 1.00 90.31 170 THR A N 1
ATOM 1357 C CA . THR A 1 170 ? 16.082 -6.137 6.870 1.00 90.31 170 THR A CA 1
ATOM 1358 C C . THR A 1 170 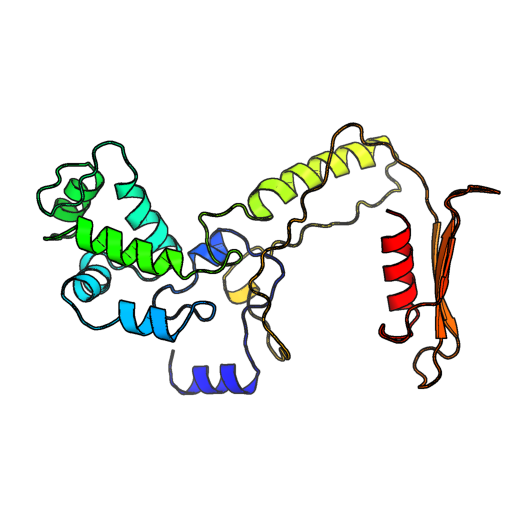? 17.060 -5.199 7.572 1.00 90.31 170 THR A C 1
ATOM 1360 O O . THR A 1 170 ? 17.544 -5.517 8.658 1.00 90.31 170 THR A O 1
ATOM 1363 N N . GLU A 1 171 ? 17.360 -4.044 6.983 1.00 87.44 171 GLU A N 1
ATOM 1364 C CA . GLU A 1 171 ? 18.223 -2.998 7.549 1.00 87.44 171 GLU A CA 1
ATOM 1365 C C . GLU A 1 171 ? 17.725 -1.620 7.076 1.00 87.44 171 GLU A C 1
ATOM 1367 O O . GLU A 1 171 ? 16.940 -1.538 6.135 1.00 87.44 171 GLU A O 1
ATOM 1372 N N . GLY A 1 172 ? 18.162 -0.534 7.721 1.00 85.06 172 GLY A N 1
ATOM 1373 C CA . GLY A 1 172 ? 17.825 0.834 7.301 1.00 85.06 172 GLY A CA 1
ATOM 1374 C C . GLY A 1 172 ? 16.494 1.389 7.829 1.00 85.06 172 GLY A C 1
ATOM 1375 O O . GLY A 1 172 ? 15.897 0.858 8.779 1.00 85.06 172 GLY A O 1
ATOM 1376 N N . GLU A 1 173 ? 16.092 2.521 7.242 1.00 83.44 173 GLU A N 1
ATOM 1377 C CA . GLU A 1 173 ? 14.877 3.273 7.574 1.00 83.44 173 GLU A CA 1
ATOM 1378 C C . GLU A 1 173 ? 13.631 2.652 6.935 1.00 83.44 173 GLU A C 1
ATOM 1380 O O . GLU A 1 173 ? 13.674 2.152 5.814 1.00 83.44 173 GLU A O 1
ATOM 1385 N N . VAL A 1 174 ? 12.502 2.721 7.644 1.00 82.38 174 VAL A N 1
ATOM 1386 C CA . VAL A 1 174 ? 11.211 2.256 7.127 1.00 82.38 174 VAL A CA 1
ATOM 1387 C C . VAL A 1 174 ? 10.514 3.409 6.416 1.00 82.38 174 VAL A C 1
ATOM 1389 O O . VAL A 1 174 ? 10.272 4.461 7.008 1.00 82.38 174 VAL A O 1
ATOM 1392 N N . CYS A 1 175 ? 10.143 3.195 5.158 1.00 86.19 175 CYS A N 1
ATOM 1393 C CA . CYS A 1 175 ? 9.286 4.114 4.421 1.00 86.19 175 CYS A CA 1
ATOM 1394 C C . CYS A 1 175 ? 7.821 3.733 4.661 1.00 86.19 175 CYS A C 1
ATOM 1396 O O . CYS A 1 175 ? 7.406 2.621 4.335 1.00 86.19 175 CYS A O 1
ATOM 1398 N N . ASN A 1 176 ? 7.032 4.655 5.210 1.00 90.31 176 ASN A N 1
ATOM 1399 C CA . ASN A 1 176 ? 5.592 4.479 5.428 1.00 90.31 176 ASN A CA 1
ATOM 1400 C C . ASN A 1 176 ? 4.730 5.304 4.457 1.00 90.31 176 ASN A C 1
ATOM 1402 O O . ASN A 1 176 ? 3.497 5.286 4.542 1.00 90.31 176 ASN A O 1
ATOM 1406 N N . ASP A 1 177 ? 5.382 5.963 3.502 1.00 90.38 177 ASP A N 1
ATOM 1407 C CA . ASP A 1 177 ? 4.724 6.619 2.385 1.00 90.38 177 ASP A CA 1
ATOM 1408 C C . ASP A 1 177 ? 4.228 5.582 1.380 1.00 90.38 177 ASP A C 1
ATOM 1410 O O . ASP A 1 177 ? 4.789 4.491 1.233 1.00 90.38 177 ASP A O 1
ATOM 1414 N N . LEU A 1 178 ? 3.152 5.939 0.689 1.00 90.62 178 LEU A N 1
ATOM 1415 C CA . LEU A 1 178 ? 2.602 5.155 -0.401 1.00 90.62 178 LEU A CA 1
ATOM 1416 C C . LEU A 1 178 ? 2.865 5.932 -1.694 1.00 90.62 178 LEU A C 1
ATOM 1418 O O . LEU A 1 178 ? 2.263 6.995 -1.869 1.00 90.62 178 LEU A O 1
ATOM 1422 N N . PRO A 1 179 ? 3.790 5.480 -2.560 1.00 88.38 179 PRO A N 1
ATOM 1423 C CA . PRO A 1 179 ? 4.087 6.206 -3.783 1.00 88.38 179 PRO A CA 1
ATOM 1424 C C . PRO A 1 179 ? 2.887 6.170 -4.726 1.00 88.38 179 PRO A C 1
ATOM 1426 O O . PRO A 1 179 ? 2.177 5.167 -4.829 1.00 88.38 179 PRO A O 1
ATOM 1429 N N . ASP A 1 180 ? 2.688 7.275 -5.435 1.00 89.19 180 ASP A N 1
ATOM 1430 C CA . ASP A 1 180 ? 1.748 7.321 -6.542 1.00 89.19 180 ASP A CA 1
ATOM 1431 C C . ASP A 1 180 ? 2.403 6.685 -7.770 1.00 89.19 180 ASP A C 1
ATOM 1433 O O . ASP A 1 180 ? 3.315 7.261 -8.361 1.00 89.19 180 ASP A O 1
ATOM 1437 N N . VAL A 1 181 ? 1.974 5.468 -8.107 1.00 91.00 181 VAL A N 1
ATOM 1438 C CA . VAL A 1 181 ? 2.476 4.705 -9.262 1.00 91.00 181 VAL A CA 1
ATOM 1439 C C . VAL A 1 181 ? 1.470 4.686 -10.415 1.00 91.00 181 VAL A C 1
ATOM 1441 O O . VAL A 1 181 ? 1.595 3.879 -11.338 1.00 91.00 181 VAL A O 1
ATOM 1444 N N . ARG A 1 182 ? 0.460 5.566 -10.366 1.00 90.25 182 ARG A N 1
ATOM 1445 C CA . ARG A 1 182 ? -0.500 5.734 -11.459 1.00 90.25 182 ARG A CA 1
ATOM 1446 C C . ARG A 1 182 ? 0.200 6.241 -12.706 1.00 90.25 182 ARG A C 1
ATOM 1448 O O . ARG A 1 182 ? 1.173 6.992 -12.648 1.00 90.25 182 ARG A O 1
ATOM 1455 N N . ILE A 1 183 ? -0.356 5.847 -13.837 1.00 86.88 183 ILE A N 1
ATOM 1456 C CA . ILE A 1 183 ? 0.121 6.234 -15.155 1.00 86.88 183 ILE A CA 1
ATOM 1457 C C . ILE A 1 183 ? -1.013 6.868 -15.945 1.00 86.88 183 ILE A C 1
ATOM 1459 O O . ILE A 1 183 ? -2.165 6.447 -15.855 1.00 86.88 183 ILE A O 1
ATOM 1463 N N . GLU A 1 184 ? -0.677 7.890 -16.722 1.00 84.88 184 GLU A N 1
ATOM 1464 C CA . GLU A 1 184 ? -1.611 8.481 -17.671 1.00 84.88 184 GLU A CA 1
ATOM 1465 C C . GLU A 1 184 ? -1.742 7.536 -18.870 1.00 84.88 184 GLU A C 1
ATOM 1467 O O . GLU A 1 184 ? -0.761 7.233 -19.547 1.00 84.88 184 GLU A O 1
ATOM 1472 N N . LEU A 1 185 ? -2.954 7.023 -19.091 1.00 82.44 185 LEU A N 1
ATOM 1473 C CA . LEU A 1 185 ? -3.257 6.022 -20.126 1.00 82.44 185 LEU A CA 1
ATOM 1474 C C . LEU A 1 185 ? -4.064 6.589 -21.301 1.00 82.44 185 LEU A C 1
ATOM 1476 O O . LEU A 1 185 ? -4.565 5.827 -22.128 1.00 82.44 185 LEU A O 1
ATOM 1480 N N . SER A 1 186 ? -4.222 7.911 -21.384 1.00 77.44 186 SER A N 1
ATOM 1481 C CA . SER A 1 186 ? -4.789 8.560 -22.569 1.00 77.44 186 SER A CA 1
ATOM 1482 C C . SER A 1 186 ? -3.776 8.554 -23.713 1.00 77.44 186 SER A C 1
ATOM 1484 O O . SER A 1 186 ? -2.621 8.906 -23.493 1.00 77.44 186 SER A O 1
ATOM 1486 N N . ASP A 1 187 ? -4.227 8.211 -24.922 1.00 74.12 187 ASP A N 1
ATOM 1487 C CA . ASP A 1 187 ? -3.455 8.342 -26.165 1.00 74.12 187 ASP A CA 1
ATOM 1488 C C . ASP A 1 187 ? -2.085 7.643 -26.125 1.00 74.12 187 ASP A C 1
ATOM 1490 O O . ASP A 1 187 ? -1.048 8.248 -26.381 1.00 74.12 187 ASP A O 1
ATOM 1494 N N . ILE A 1 188 ? -2.086 6.347 -25.786 1.00 77.62 188 ILE A N 1
ATOM 1495 C CA . ILE A 1 188 ? -0.871 5.522 -25.717 1.00 77.62 188 ILE A CA 1
ATOM 1496 C C . ILE A 1 188 ? -0.176 5.499 -27.088 1.00 77.62 188 ILE A C 1
ATOM 1498 O O . ILE A 1 188 ? -0.555 4.742 -27.983 1.00 77.62 188 ILE A O 1
ATOM 1502 N N . GLU A 1 189 ? 0.871 6.310 -27.231 1.00 82.94 189 GLU A N 1
ATOM 1503 C CA . GLU A 1 189 ? 1.792 6.294 -28.363 1.00 82.94 189 GLU A CA 1
ATOM 1504 C C . GLU A 1 189 ? 3.035 5.482 -27.990 1.00 82.94 189 GLU A C 1
ATOM 1506 O O . GLU A 1 189 ? 3.706 5.747 -26.990 1.00 82.94 189 GLU A O 1
ATOM 1511 N N . ALA A 1 190 ? 3.345 4.468 -28.794 1.00 85.38 190 ALA A N 1
ATOM 1512 C CA . ALA A 1 190 ? 4.524 3.643 -28.589 1.00 85.38 190 ALA A CA 1
ATOM 1513 C C . ALA A 1 190 ? 5.706 4.196 -29.386 1.00 85.38 190 ALA A C 1
ATOM 1515 O O . ALA A 1 190 ? 5.614 4.404 -30.595 1.00 85.38 190 ALA A O 1
ATOM 1516 N N . VAL A 1 191 ? 6.842 4.374 -28.715 1.00 89.81 191 VAL A N 1
ATOM 1517 C CA . VAL A 1 191 ? 8.115 4.735 -29.344 1.00 89.81 191 VAL A CA 1
ATOM 1518 C C . VAL A 1 191 ? 9.142 3.671 -28.993 1.00 89.81 191 VAL A C 1
ATOM 1520 O O . VAL A 1 191 ? 9.255 3.259 -27.840 1.00 89.81 191 VAL A O 1
ATOM 1523 N N . THR A 1 192 ? 9.913 3.233 -29.983 1.00 91.81 192 THR A N 1
ATOM 1524 C CA . THR A 1 192 ? 11.040 2.330 -29.755 1.00 91.81 192 THR A CA 1
ATOM 1525 C C . THR A 1 192 ? 12.260 3.132 -29.321 1.00 91.81 192 THR A C 1
ATOM 1527 O O . THR A 1 192 ? 12.686 4.056 -30.013 1.00 91.81 192 THR A O 1
ATOM 1530 N N . VAL A 1 193 ? 12.831 2.763 -28.178 1.00 95.06 193 VAL A N 1
ATOM 1531 C CA . VAL A 1 193 ? 14.021 3.396 -27.606 1.00 95.06 193 VAL A CA 1
ATOM 1532 C C . VAL A 1 193 ? 15.000 2.301 -27.208 1.00 95.06 193 VAL A C 1
ATOM 1534 O O . VAL A 1 193 ? 14.601 1.316 -26.593 1.00 95.06 193 VAL A O 1
ATOM 1537 N N . ALA A 1 194 ? 16.274 2.469 -27.551 1.00 96.69 194 ALA A N 1
ATOM 1538 C CA . ALA A 1 194 ? 17.345 1.626 -27.041 1.00 96.69 194 ALA A CA 1
ATOM 1539 C C . ALA A 1 194 ? 17.994 2.301 -25.826 1.00 96.69 194 ALA A C 1
ATOM 1541 O O . ALA A 1 194 ? 18.362 3.477 -25.886 1.00 96.69 194 ALA A O 1
ATOM 1542 N N . THR A 1 195 ? 18.136 1.556 -24.736 1.00 97.06 195 THR A N 1
ATOM 1543 C CA . THR A 1 195 ? 18.814 1.981 -23.507 1.00 97.06 195 THR A CA 1
ATOM 1544 C C . THR A 1 195 ? 20.010 1.077 -23.253 1.00 97.06 195 THR A C 1
ATOM 1546 O O . THR A 1 195 ? 19.940 -0.109 -23.564 1.00 97.06 195 THR A O 1
ATOM 1549 N N . ASP A 1 196 ? 21.087 1.628 -22.701 1.00 97.50 196 ASP A N 1
ATOM 1550 C CA . ASP A 1 196 ? 22.274 0.852 -22.328 1.00 97.50 196 ASP A CA 1
ATOM 1551 C C . ASP A 1 196 ? 22.988 1.491 -21.132 1.00 97.50 196 ASP A C 1
ATOM 1553 O O . ASP A 1 196 ? 23.075 2.722 -21.015 1.00 97.50 196 ASP A O 1
ATOM 1557 N N . GLY A 1 197 ? 23.514 0.648 -20.249 1.00 97.00 197 GLY A N 1
ATOM 1558 C CA . GLY A 1 197 ? 24.307 1.022 -19.091 1.00 97.00 197 GLY A CA 1
ATOM 1559 C C . GLY A 1 197 ? 25.705 0.426 -19.168 1.00 97.00 197 GLY A C 1
ATOM 1560 O O . GLY A 1 197 ? 25.885 -0.785 -19.227 1.00 97.00 197 GLY A O 1
ATOM 1561 N N . SER A 1 198 ? 26.732 1.267 -19.061 1.00 96.88 198 SER A N 1
ATOM 1562 C CA . SER A 1 198 ? 28.121 0.806 -19.136 1.00 96.88 198 SER A CA 1
ATOM 1563 C C . SER A 1 198 ? 28.940 1.309 -17.961 1.00 96.88 198 SER A C 1
ATOM 1565 O O . SER A 1 198 ? 28.831 2.469 -17.567 1.00 96.88 198 SER A O 1
ATOM 1567 N N . CYS A 1 199 ? 29.783 0.446 -17.397 1.00 97.69 199 CYS A N 1
ATOM 1568 C CA . CYS A 1 199 ? 30.685 0.786 -16.309 1.00 97.69 199 CYS A CA 1
ATOM 1569 C C . CYS A 1 199 ? 32.106 0.299 -16.584 1.00 97.69 199 CYS A C 1
ATOM 1571 O O . CYS A 1 199 ? 32.376 -0.897 -16.702 1.00 97.69 199 CYS A O 1
ATOM 1573 N N . LEU A 1 200 ? 33.045 1.244 -16.588 1.00 96.25 200 LEU A N 1
ATOM 1574 C CA . LEU A 1 200 ? 34.472 0.942 -16.536 1.00 96.25 200 LEU A CA 1
ATOM 1575 C C . LEU A 1 200 ? 34.841 0.489 -15.123 1.00 96.25 200 LEU A C 1
ATOM 1577 O O . LEU A 1 200 ? 34.320 1.040 -14.152 1.00 96.25 200 LEU A O 1
ATOM 1581 N N . ASN A 1 201 ? 35.739 -0.494 -15.018 1.00 94.25 201 ASN A N 1
ATOM 1582 C CA . ASN A 1 201 ? 36.221 -1.061 -13.751 1.00 94.25 201 ASN A CA 1
ATOM 1583 C C . ASN A 1 201 ? 35.083 -1.494 -12.808 1.00 94.25 201 ASN A C 1
ATOM 1585 O O . ASN A 1 201 ? 35.157 -1.303 -11.597 1.00 94.25 201 ASN A O 1
ATOM 1589 N N . ASN A 1 202 ? 34.009 -2.064 -13.365 1.00 92.06 202 ASN A N 1
ATOM 1590 C CA . ASN A 1 202 ? 32.845 -2.493 -12.592 1.00 92.06 202 ASN A CA 1
ATOM 1591 C C . ASN A 1 202 ? 33.251 -3.420 -11.427 1.00 92.06 202 ASN A C 1
ATOM 1593 O O . ASN A 1 202 ? 33.997 -4.381 -11.618 1.00 92.06 202 ASN A O 1
ATOM 1597 N N . GLY A 1 203 ? 32.755 -3.122 -10.223 1.00 89.75 203 GLY A N 1
ATOM 1598 C CA . GLY A 1 203 ? 33.105 -3.837 -8.990 1.00 89.75 203 GLY A CA 1
ATOM 1599 C C . GLY A 1 203 ? 34.406 -3.383 -8.313 1.00 89.75 203 GLY A C 1
ATOM 1600 O O . GLY A 1 203 ? 34.749 -3.921 -7.262 1.00 89.75 203 GLY A O 1
ATOM 1601 N N . GLN A 1 204 ? 35.122 -2.402 -8.872 1.00 93.56 204 GLN A N 1
ATOM 1602 C CA . GLN A 1 204 ? 36.314 -1.806 -8.259 1.00 93.56 204 GLN A CA 1
ATOM 1603 C C . GLN A 1 204 ? 36.013 -0.436 -7.639 1.00 93.56 204 GLN A C 1
ATOM 1605 O O . GLN A 1 204 ? 35.007 0.204 -7.940 1.00 93.56 204 GLN A O 1
ATOM 1610 N N . ALA A 1 205 ? 36.906 0.033 -6.765 1.00 90.19 205 ALA A N 1
ATOM 1611 C CA . ALA A 1 205 ? 36.738 1.303 -6.056 1.00 90.19 205 ALA A CA 1
ATOM 1612 C C . ALA A 1 205 ? 36.765 2.534 -6.983 1.00 90.19 205 ALA A C 1
ATOM 1614 O O . ALA A 1 205 ? 36.230 3.582 -6.629 1.00 90.19 205 ALA A O 1
ATOM 1615 N N . ASP A 1 206 ? 37.378 2.419 -8.162 1.00 94.06 206 ASP A N 1
ATOM 1616 C CA . ASP A 1 206 ? 37.488 3.481 -9.163 1.00 94.06 206 ASP A CA 1
ATOM 1617 C C . ASP A 1 206 ? 36.484 3.328 -10.321 1.00 94.06 206 ASP A C 1
ATOM 1619 O O . ASP A 1 206 ? 36.652 3.962 -11.371 1.00 94.06 206 ASP A O 1
ATOM 1623 N N . ALA A 1 207 ? 35.441 2.512 -10.124 1.00 96.75 207 ALA A N 1
ATOM 1624 C CA . ALA A 1 207 ? 34.386 2.271 -11.097 1.00 96.75 207 ALA A CA 1
ATOM 1625 C C . ALA A 1 207 ? 33.738 3.577 -11.587 1.00 96.75 207 ALA A C 1
ATOM 1627 O O . ALA A 1 207 ? 33.495 4.514 -10.819 1.00 96.75 207 ALA A O 1
ATOM 1628 N N . LYS A 1 208 ? 33.442 3.644 -12.888 1.00 97.31 208 LYS A N 1
ATOM 1629 C CA . LYS A 1 208 ? 32.800 4.805 -13.525 1.00 97.31 208 LYS A CA 1
ATOM 1630 C C . LYS A 1 208 ? 31.703 4.331 -14.454 1.00 97.31 208 LYS A C 1
ATOM 1632 O O . LYS A 1 208 ? 32.003 3.731 -15.485 1.00 97.31 208 LYS A O 1
ATOM 1637 N N . ALA A 1 209 ? 30.464 4.648 -14.101 1.00 97.94 209 ALA A N 1
ATOM 1638 C CA . ALA A 1 209 ? 29.293 4.246 -14.858 1.00 97.94 209 ALA A CA 1
ATOM 1639 C C . ALA A 1 209 ? 28.715 5.397 -15.698 1.00 97.94 209 ALA A C 1
ATOM 1641 O O . ALA A 1 209 ? 28.822 6.579 -15.349 1.00 97.94 209 ALA A O 1
ATOM 1642 N N . GLY A 1 210 ? 28.089 5.032 -16.809 1.00 98.00 210 GLY A N 1
ATOM 1643 C CA . GLY A 1 210 ? 27.328 5.897 -17.697 1.00 98.00 210 GLY A CA 1
ATOM 1644 C C . GLY A 1 210 ? 26.037 5.220 -18.154 1.00 98.00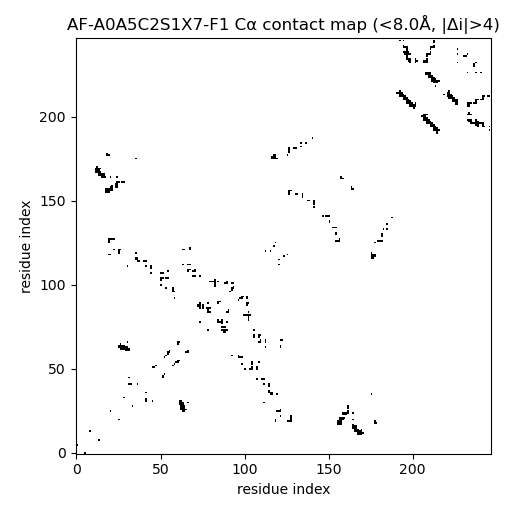 210 GLY A C 1
ATOM 1645 O O . GLY A 1 210 ? 25.864 4.014 -17.987 1.00 98.00 210 GLY A O 1
ATOM 1646 N N . ALA A 1 211 ? 25.141 6.026 -18.708 1.00 98.19 211 ALA A N 1
ATOM 1647 C CA . ALA A 1 211 ? 23.846 5.615 -19.230 1.00 98.19 211 ALA A CA 1
ATOM 1648 C C . ALA A 1 211 ? 23.617 6.266 -20.597 1.00 98.19 211 ALA A C 1
ATOM 1650 O O . ALA A 1 211 ? 23.864 7.467 -20.762 1.00 98.19 211 ALA A O 1
ATOM 1651 N N . GLY A 1 212 ? 23.145 5.481 -21.560 1.00 97.88 212 GLY A N 1
ATOM 1652 C CA . GLY A 1 212 ? 22.849 5.899 -22.924 1.00 97.88 212 GLY A CA 1
ATOM 1653 C C . GLY A 1 212 ? 21.389 5.656 -23.288 1.00 97.88 212 GLY A C 1
ATOM 1654 O O . GLY A 1 212 ? 20.806 4.647 -22.901 1.00 97.88 212 GLY A O 1
ATOM 1655 N N . VAL A 1 213 ? 20.807 6.584 -24.046 1.00 98.06 213 VAL A N 1
ATOM 1656 C CA . VAL A 1 213 ? 19.452 6.486 -24.600 1.00 98.06 213 VAL A CA 1
ATOM 1657 C C . VAL A 1 213 ? 19.494 6.884 -26.072 1.00 98.06 213 VAL A C 1
ATOM 1659 O O . VAL A 1 213 ? 20.000 7.959 -26.414 1.00 98.06 213 VAL A O 1
ATOM 1662 N N . PHE A 1 214 ? 18.948 6.034 -26.938 1.00 97.69 214 PHE A N 1
ATOM 1663 C CA . PHE A 1 214 ? 18.939 6.211 -28.386 1.00 97.69 214 PHE A CA 1
ATOM 1664 C C . PHE A 1 214 ? 17.532 6.009 -28.964 1.00 97.69 214 PHE A C 1
ATOM 1666 O O . PHE A 1 214 ? 16.964 4.922 -28.899 1.00 97.69 214 PHE A O 1
ATOM 1673 N N . PHE A 1 215 ? 16.989 7.069 -29.558 1.00 96.50 215 PHE A N 1
ATOM 1674 C CA . PHE A 1 215 ? 15.684 7.118 -30.225 1.00 96.50 215 PHE A CA 1
ATOM 1675 C C . PHE A 1 215 ? 15.790 6.967 -31.753 1.00 96.50 215 PHE A C 1
ATOM 1677 O O . PHE A 1 215 ? 14.784 6.753 -32.420 1.00 96.50 215 PHE A O 1
ATOM 1684 N N . GLY A 1 216 ? 16.986 7.128 -32.330 1.00 96.69 216 GLY A N 1
ATOM 1685 C CA . GLY A 1 216 ? 17.210 7.111 -33.778 1.00 96.69 216 GLY A CA 1
ATOM 1686 C C . GLY A 1 216 ? 18.359 8.022 -34.205 1.00 96.69 216 GLY A C 1
ATOM 1687 O O . GLY A 1 216 ? 18.864 8.810 -33.406 1.00 96.69 216 GLY A O 1
ATOM 1688 N N . ILE A 1 217 ? 18.791 7.921 -35.463 1.00 96.69 217 ILE A N 1
ATOM 1689 C CA . ILE A 1 217 ? 19.868 8.766 -36.009 1.00 96.69 217 ILE A CA 1
ATOM 1690 C C . ILE A 1 217 ? 19.470 10.243 -35.878 1.00 96.69 217 ILE A C 1
ATOM 1692 O O . ILE A 1 217 ? 18.348 10.610 -36.215 1.00 96.69 217 ILE A O 1
ATOM 1696 N N . ASP A 1 218 ? 20.376 11.061 -35.337 1.00 95.12 218 ASP A N 1
ATOM 1697 C CA . ASP A 1 218 ? 20.213 12.508 -35.122 1.00 95.12 218 ASP A CA 1
ATOM 1698 C C . ASP A 1 218 ? 18.970 12.930 -34.314 1.00 95.12 218 ASP A C 1
ATOM 1700 O O . ASP A 1 218 ? 18.575 14.098 -34.313 1.00 95.12 218 ASP A O 1
ATOM 1704 N N . HIS A 1 219 ? 18.357 12.002 -33.570 1.00 96.00 219 HIS A N 1
ATOM 1705 C CA . HIS A 1 219 ? 17.189 12.321 -32.762 1.00 96.00 219 HIS A CA 1
ATOM 1706 C C . HIS A 1 219 ? 17.596 13.222 -31.572 1.00 96.00 219 HIS A C 1
ATOM 1708 O O . HIS A 1 219 ? 18.451 12.833 -30.773 1.00 96.00 219 HIS A O 1
ATOM 1714 N N . PRO A 1 220 ? 16.960 14.394 -31.358 1.00 95.62 220 PRO A N 1
ATOM 1715 C CA . PRO A 1 220 ? 17.395 15.382 -30.355 1.00 95.62 220 PRO A CA 1
ATOM 1716 C C . PRO A 1 220 ? 17.266 14.903 -28.900 1.00 95.62 220 PRO A C 1
ATOM 1718 O O . PRO A 1 220 ? 17.870 15.469 -27.993 1.00 95.62 220 PRO A O 1
ATOM 1721 N N . ARG A 1 221 ? 16.464 13.857 -28.664 1.00 95.56 221 ARG A N 1
ATOM 1722 C CA . ARG A 1 221 ? 16.360 13.169 -27.364 1.00 95.56 221 ARG A CA 1
ATOM 1723 C C . ARG A 1 221 ? 17.461 12.134 -27.099 1.00 95.56 221 ARG A C 1
ATOM 1725 O O . ARG A 1 221 ? 17.493 11.609 -25.992 1.00 95.56 221 ARG A O 1
ATOM 1732 N N . ASN A 1 222 ? 18.348 11.839 -28.053 1.00 97.06 222 ASN A N 1
ATOM 1733 C CA . ASN A 1 222 ? 19.489 10.962 -27.793 1.00 97.06 222 ASN A CA 1
ATOM 1734 C C . ASN A 1 222 ? 20.372 11.564 -26.702 1.00 97.06 222 ASN A C 1
ATOM 1736 O O . ASN A 1 222 ? 20.697 12.754 -26.740 1.00 97.06 222 ASN A O 1
ATOM 1740 N N . ARG A 1 223 ? 20.763 10.750 -25.722 1.00 96.62 223 ARG A N 1
ATOM 1741 C CA . ARG A 1 223 ? 21.545 11.205 -24.569 1.00 96.62 223 ARG A CA 1
ATOM 1742 C C . ARG A 1 223 ? 22.576 10.162 -24.181 1.00 96.62 223 ARG A C 1
ATOM 1744 O O . ARG A 1 223 ? 22.328 8.967 -24.257 1.00 96.62 223 ARG A O 1
ATOM 1751 N N . SER A 1 224 ? 23.717 10.644 -23.712 1.00 96.81 224 SER A N 1
ATOM 1752 C CA . SER A 1 224 ? 24.719 9.848 -23.017 1.00 96.81 224 SER A CA 1
ATOM 1753 C C . SER A 1 224 ? 25.153 10.644 -21.800 1.00 96.81 224 SER A C 1
ATOM 1755 O O . SER A 1 224 ? 25.655 11.762 -21.940 1.00 96.81 224 SER A O 1
ATOM 1757 N N . VAL A 1 225 ? 24.937 10.098 -20.609 1.00 97.12 225 VAL A N 1
ATOM 1758 C CA . VAL A 1 225 ? 25.251 10.774 -19.351 1.00 97.12 225 VAL A CA 1
ATOM 1759 C C . VAL A 1 225 ? 26.190 9.930 -18.509 1.00 97.12 225 VAL A C 1
ATOM 1761 O O . VAL A 1 225 ? 26.137 8.703 -18.511 1.00 97.12 225 VAL A O 1
ATOM 1764 N N . ARG A 1 226 ? 27.045 10.602 -17.742 1.00 97.56 226 ARG A N 1
ATOM 1765 C CA . ARG A 1 226 ? 27.816 9.958 -16.682 1.00 97.56 226 ARG A CA 1
ATOM 1766 C C . ARG A 1 226 ? 26.967 9.895 -15.420 1.00 97.56 226 ARG A C 1
ATOM 1768 O O . ARG A 1 226 ? 26.304 10.876 -15.084 1.00 97.56 226 ARG A O 1
ATOM 1775 N N . LEU A 1 227 ? 27.013 8.773 -14.709 1.00 97.06 227 LEU A N 1
ATOM 1776 C CA . LEU A 1 227 ? 26.289 8.646 -13.451 1.00 97.06 227 LEU A CA 1
ATOM 1777 C C . LEU A 1 227 ? 26.890 9.575 -12.392 1.00 97.06 227 LEU A C 1
ATOM 1779 O O . LEU A 1 227 ? 28.107 9.751 -12.299 1.00 97.06 227 LEU A O 1
ATOM 1783 N N . SER A 1 228 ? 26.010 10.156 -11.577 1.00 94.69 228 SER A N 1
ATOM 1784 C CA . SER A 1 228 ? 26.398 10.921 -10.392 1.00 94.69 228 SER A CA 1
ATOM 1785 C C . SER A 1 228 ? 27.265 10.060 -9.465 1.00 94.69 228 SER A C 1
ATOM 1787 O O . SER A 1 228 ? 26.920 8.897 -9.251 1.00 94.69 228 SER A O 1
ATOM 1789 N N . PRO A 1 229 ? 28.339 10.603 -8.859 1.00 92.75 229 PRO A N 1
ATOM 1790 C CA . PRO A 1 229 ? 29.174 9.853 -7.919 1.00 92.75 229 PRO A CA 1
ATOM 1791 C C . PRO A 1 229 ? 28.431 9.455 -6.634 1.00 92.75 229 PRO A C 1
ATOM 1793 O O . PRO A 1 229 ? 28.910 8.601 -5.899 1.00 92.75 229 PRO A O 1
ATOM 1796 N N . TYR A 1 230 ? 27.265 10.055 -6.364 1.00 93.50 230 TYR A N 1
ATOM 1797 C CA . TYR A 1 230 ? 26.398 9.676 -5.244 1.00 93.50 230 TYR A CA 1
ATOM 1798 C C . TYR A 1 230 ? 25.582 8.404 -5.514 1.00 93.50 230 TYR A C 1
ATOM 1800 O O . TYR A 1 230 ? 24.984 7.856 -4.593 1.00 93.50 230 TYR A O 1
ATOM 1808 N N . LEU A 1 231 ? 25.540 7.938 -6.765 1.00 94.44 231 LEU A N 1
ATOM 1809 C CA . LEU A 1 231 ? 24.947 6.658 -7.131 1.00 94.44 231 LEU A CA 1
ATOM 1810 C C . LEU A 1 231 ? 26.029 5.580 -7.187 1.00 94.44 231 LEU A C 1
ATOM 1812 O O . LEU A 1 231 ? 27.175 5.850 -7.558 1.00 94.44 231 LEU A O 1
ATOM 1816 N N . ALA A 1 232 ? 25.647 4.339 -6.881 1.00 94.62 232 ALA A N 1
ATOM 1817 C CA . ALA A 1 232 ? 26.533 3.192 -7.031 1.00 94.62 232 ALA A CA 1
ATOM 1818 C C . ALA A 1 232 ? 27.050 3.108 -8.476 1.00 94.62 232 ALA A C 1
ATOM 1820 O O . ALA A 1 232 ? 26.262 3.057 -9.420 1.00 94.62 232 ALA A O 1
ATOM 1821 N N . GLN A 1 233 ? 28.369 3.087 -8.658 1.00 97.25 233 GLN A N 1
ATOM 1822 C CA . GLN A 1 233 ? 28.990 3.015 -9.980 1.00 97.25 233 GLN A CA 1
ATOM 1823 C C . GLN A 1 233 ? 29.040 1.555 -10.438 1.00 97.25 233 GLN A C 1
ATOM 1825 O O . GLN A 1 233 ? 29.966 0.821 -10.104 1.00 97.25 233 GLN A O 1
ATOM 1830 N N . SER A 1 234 ? 28.006 1.118 -11.156 1.00 96.69 234 SER A N 1
ATOM 1831 C CA . SER A 1 234 ? 27.913 -0.244 -11.682 1.00 96.69 234 SER A CA 1
ATOM 1832 C C . SER A 1 234 ? 27.171 -0.285 -13.014 1.00 96.69 234 SER A C 1
ATOM 1834 O O . SER A 1 234 ? 26.434 0.650 -13.336 1.00 96.69 234 SER A O 1
ATOM 1836 N N . ASN A 1 235 ? 27.318 -1.391 -13.755 1.00 94.75 235 ASN A N 1
ATOM 1837 C CA . ASN A 1 235 ? 26.528 -1.631 -14.971 1.00 94.75 235 ASN A CA 1
ATOM 1838 C C . ASN A 1 235 ? 25.021 -1.551 -14.675 1.00 94.75 235 ASN A C 1
ATOM 1840 O O . ASN A 1 235 ? 24.298 -0.843 -15.361 1.00 94.75 235 ASN A O 1
ATOM 1844 N N . GLN A 1 236 ? 24.564 -2.195 -13.595 1.00 94.94 236 GLN A N 1
ATOM 1845 C CA . GLN A 1 236 ? 23.141 -2.268 -13.241 1.00 94.94 236 GLN A CA 1
ATOM 1846 C C . GLN A 1 236 ? 22.543 -0.894 -12.931 1.00 94.94 236 GLN A C 1
ATOM 1848 O O . GLN A 1 236 ? 21.428 -0.581 -13.342 1.00 94.94 236 GLN A O 1
ATOM 1853 N N . THR A 1 237 ? 23.303 -0.039 -12.244 1.00 96.25 237 THR A N 1
ATOM 1854 C CA . THR A 1 237 ? 22.876 1.344 -12.012 1.00 96.25 237 THR A CA 1
ATOM 1855 C C . THR A 1 237 ? 22.795 2.119 -13.325 1.00 96.25 237 THR A C 1
ATOM 1857 O O . THR A 1 237 ? 21.879 2.918 -13.500 1.00 96.25 237 THR A O 1
ATOM 1860 N N . GLY A 1 238 ? 23.742 1.889 -14.243 1.00 96.88 238 GLY A N 1
ATOM 1861 C CA . GLY A 1 238 ? 23.736 2.478 -15.582 1.00 96.88 238 GLY A CA 1
ATOM 1862 C C . GLY A 1 238 ? 22.455 2.147 -16.345 1.00 96.88 238 GLY A C 1
ATOM 1863 O O . GLY A 1 238 ? 21.785 3.061 -16.815 1.00 96.88 238 GLY A O 1
ATOM 1864 N N . GLU A 1 239 ? 22.070 0.870 -16.377 1.00 96.06 239 GLU A N 1
ATOM 1865 C CA . GLU A 1 239 ? 20.853 0.395 -17.055 1.00 96.06 239 GLU A CA 1
ATOM 1866 C C . GLU A 1 239 ? 19.579 1.020 -16.469 1.00 96.06 239 GLU A C 1
ATOM 1868 O O . GLU A 1 239 ? 18.708 1.516 -17.191 1.00 96.06 239 GLU A O 1
ATOM 1873 N N . ALA A 1 240 ? 19.484 1.061 -15.136 1.00 95.25 240 ALA A N 1
ATOM 1874 C CA . ALA A 1 240 ? 18.343 1.660 -14.450 1.00 95.25 240 ALA A CA 1
ATOM 1875 C C . ALA A 1 240 ? 18.228 3.166 -14.741 1.00 95.25 240 ALA A C 1
ATOM 1877 O O . ALA A 1 240 ? 17.135 3.673 -15.000 1.00 95.25 240 ALA A O 1
ATOM 1878 N N . VAL A 1 241 ? 19.356 3.885 -14.743 1.00 96.31 241 VAL A N 1
ATOM 1879 C CA . VAL A 1 241 ? 19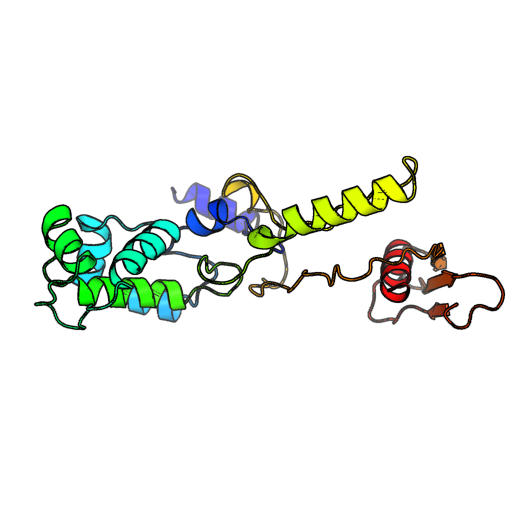.390 5.316 -15.078 1.00 96.31 241 VAL A CA 1
ATOM 1880 C C . VAL A 1 241 ? 19.066 5.542 -16.555 1.00 96.31 241 VAL A C 1
ATOM 1882 O O . VAL A 1 241 ? 18.340 6.481 -16.864 1.00 96.31 241 VAL A O 1
ATOM 1885 N N . ALA A 1 242 ? 19.545 4.691 -17.466 1.00 97.06 242 ALA A N 1
ATOM 1886 C CA . ALA A 1 242 ? 19.207 4.773 -18.886 1.00 97.06 242 ALA A CA 1
ATOM 1887 C C . ALA A 1 242 ? 17.694 4.622 -19.109 1.00 97.06 242 ALA A C 1
ATOM 1889 O O . ALA A 1 242 ? 17.093 5.434 -19.810 1.00 97.06 242 ALA A O 1
ATOM 1890 N N . THR A 1 243 ? 17.068 3.658 -18.427 1.00 94.06 243 THR A N 1
ATOM 1891 C CA . THR A 1 243 ? 15.610 3.455 -18.453 1.00 94.06 243 THR A CA 1
ATOM 1892 C C . THR A 1 243 ? 14.858 4.675 -17.914 1.00 94.06 243 THR A C 1
ATOM 1894 O O . THR A 1 243 ? 13.906 5.135 -18.537 1.00 94.06 243 THR A O 1
ATOM 1897 N N . LEU A 1 244 ? 15.316 5.253 -16.797 1.00 92.75 244 LEU A N 1
ATOM 1898 C CA . LEU A 1 244 ? 14.732 6.471 -16.222 1.00 92.75 244 LEU A CA 1
ATOM 1899 C C . LEU A 1 244 ? 14.868 7.693 -17.145 1.00 92.75 244 LEU A C 1
ATOM 1901 O O . LEU A 1 244 ? 14.021 8.574 -17.135 1.00 92.75 244 LEU A O 1
ATOM 1905 N N . LEU A 1 245 ? 15.941 7.781 -17.929 1.00 94.06 245 LEU A N 1
ATOM 1906 C CA . LEU A 1 245 ? 16.160 8.887 -18.866 1.00 94.06 245 LEU A CA 1
ATOM 1907 C C . LEU A 1 245 ? 15.372 8.749 -20.171 1.00 94.06 245 LEU A C 1
ATOM 1909 O O . LEU A 1 245 ? 15.284 9.724 -20.920 1.00 94.06 245 LEU A O 1
ATOM 1913 N N . ALA A 1 246 ? 14.870 7.550 -20.463 1.00 91.81 246 ALA A N 1
ATOM 1914 C CA . ALA A 1 246 ? 14.106 7.252 -21.666 1.00 91.81 246 ALA A CA 1
ATOM 1915 C C . ALA A 1 246 ? 12.622 7.647 -21.563 1.00 91.81 246 ALA A C 1
ATOM 1917 O O . ALA A 1 246 ? 11.956 7.699 -22.598 1.00 91.81 246 ALA A O 1
ATOM 1918 N N . THR A 1 247 ? 12.126 7.934 -20.352 1.00 77.69 247 THR A N 1
ATOM 1919 C CA . THR A 1 247 ? 10.769 8.448 -20.086 1.00 77.69 247 THR A CA 1
ATOM 1920 C C . THR A 1 247 ? 10.686 9.951 -20.321 1.00 77.69 247 THR A C 1
ATOM 1922 O O . THR A 1 247 ? 9.732 10.393 -20.993 1.00 77.69 247 THR A O 1
#

pLDDT: mean 91.93, std 7.41, range [42.66, 98.38]

Sequence (247 aa):
MNAFELRTCEKYNLRPEGIAFSRDIVRSMPMWFHREIDEPKARKLARVSKVVTCLREKHLLRTVGDFENFVSNFNAPGHLERASCKCGGCGWAKQSAGCTHPDACAKRARAFLDLLPPKWDPRGLHPADYEERDHQILEAARTNLGDDLILFDRRVTVKGTVADAYRVFTEGEVCNDLPDVRIELSDIEAVTVATDGSCLNNGQADAKAGAGVFFGIDHPRNRSVRLSP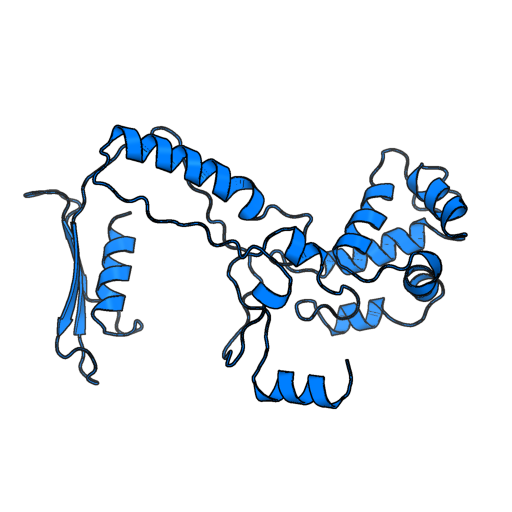YLAQSNQTGEAVATLLAT

InterPro domains:
  IPR002156 Ribonuclease H domain [PS50879] (187-247)
  IPR012337 Ribonuclease H-like superfamily [SSF53098] (190-246)
  IPR036397 Ribonuclease H superfamily [G3DSA:3.30.420.10] (187-247)

Nearest PDB structures (foldseek):
  2qkk-assembly4_M  TM=9.381E-01  e=2.133E-03  Homo sapiens
  2qkk-assembly3_J  TM=8.065E-01  e=3.513E-03  Homo sapiens
  3adj-assembly1_A  TM=4.487E-01  e=8.711E+00  Arabidopsis thaliana
  8dfv-assembly1_K  TM=2.717E-01  e=8.711E+00  Drosophila melanogaster
  8dga-assembly1_K  TM=2.463E-01  e=6.602E+00  Drosophila melanogaster

Secondary structure (DSSP, 8-state):
--HHHHHHHHHTT-EE--SEE-HHHHHHSBSTT-TTS-HHHHHHHTS--HHHHIIIIIS---BHHHHHHHHHTT-STT--SSTT--SHHHHHHHHHH--S-HHHHHHHHHHHHTTS-GGG-TTS--GGGTHHHHHHHHHHHHHHH-TT--------EE-S-GGGGEESS--SPPP----------TT------EEEEEEETTTSTT-EEEEEEE-STT-TT-EEEEPPTTS--SHHHHHHHHHHHT-

Radius of gyration: 25.05 Å; Cα contacts (8 Å, |Δi|>4): 350; chains: 1; bounding box: 68×32×66 Å

Mean predicted aligned error: 6.28 Å